Protein AF-A0A927UZP0-F1 (afdb_monomer_lite)

Radius of gyration: 22.08 Å; chains: 1; bounding box: 68×36×62 Å

Structure (mmCIF, N/CA/C/O backbone):
data_AF-A0A927UZP0-F1
#
_entry.id   AF-A0A927UZP0-F1
#
loop_
_atom_site.group_PDB
_atom_site.id
_atom_site.type_symbol
_atom_site.label_atom_id
_atom_site.label_alt_id
_atom_site.label_comp_id
_atom_site.label_asym_id
_atom_site.label_entity_id
_atom_site.label_seq_id
_atom_site.pdbx_PDB_ins_code
_atom_site.Cartn_x
_atom_site.Cartn_y
_atom_site.Cartn_z
_atom_site.occupancy
_atom_site.B_iso_or_equiv
_atom_site.auth_seq_id
_atom_site.auth_comp_id
_atom_site.auth_asym_id
_atom_site.auth_atom_id
_atom_site.pdbx_PDB_model_num
ATOM 1 N N . MET A 1 1 ? -14.936 -15.650 -32.182 1.00 54.62 1 MET A N 1
ATOM 2 C CA . MET A 1 1 ? -15.445 -15.094 -30.908 1.00 54.62 1 MET A CA 1
ATOM 3 C C . MET A 1 1 ? -16.497 -16.028 -30.348 1.00 54.62 1 MET A C 1
ATOM 5 O O . MET A 1 1 ? -17.429 -16.385 -31.060 1.00 54.62 1 MET A O 1
ATOM 9 N N . ASP A 1 2 ? -16.291 -16.482 -29.117 1.00 59.50 2 ASP A N 1
ATOM 10 C CA . ASP A 1 2 ? -17.091 -17.528 -28.485 1.00 59.50 2 ASP A CA 1
ATOM 11 C C . ASP A 1 2 ? -18.410 -16.947 -27.948 1.00 59.50 2 ASP A C 1
ATOM 13 O O . ASP A 1 2 ? -18.420 -16.173 -26.988 1.00 59.50 2 ASP A O 1
ATOM 17 N N . LYS A 1 3 ? -19.532 -17.285 -28.598 1.00 50.03 3 LYS A N 1
ATOM 18 C CA . LYS A 1 3 ? -20.867 -16.732 -28.300 1.00 50.03 3 LYS A CA 1
ATOM 19 C C . LYS A 1 3 ? -21.310 -16.990 -26.852 1.00 50.03 3 LYS A C 1
ATOM 21 O O . LYS A 1 3 ? -22.128 -16.238 -26.331 1.00 50.03 3 LYS A O 1
ATOM 26 N N . LYS A 1 4 ? -20.735 -17.998 -26.181 1.00 50.53 4 LYS A N 1
ATOM 27 C CA . LYS A 1 4 ? -21.001 -18.284 -24.764 1.00 50.53 4 LYS A CA 1
ATOM 28 C C . LYS A 1 4 ? -20.438 -17.208 -23.831 1.00 50.53 4 LYS A C 1
ATOM 30 O O . LYS A 1 4 ? -21.137 -16.805 -22.911 1.00 50.53 4 LYS A O 1
ATOM 35 N N . LYS A 1 5 ? -19.235 -16.676 -24.088 1.00 48.62 5 LYS A N 1
ATOM 36 C CA . LYS A 1 5 ? -18.626 -15.636 -23.232 1.00 48.62 5 LYS A CA 1
ATOM 37 C C . LYS A 1 5 ? -19.394 -14.311 -23.278 1.00 48.62 5 LYS A C 1
ATOM 39 O O . LYS A 1 5 ? -19.540 -13.659 -22.253 1.00 48.62 5 LYS A O 1
ATOM 44 N N . ILE A 1 6 ? -19.940 -13.959 -24.445 1.00 53.31 6 ILE A N 1
ATOM 45 C CA . ILE A 1 6 ? -20.775 -12.759 -24.620 1.00 53.31 6 ILE A CA 1
ATOM 46 C C . ILE A 1 6 ? -22.099 -12.907 -23.854 1.00 53.31 6 ILE A C 1
ATOM 48 O O . ILE A 1 6 ? -22.530 -11.973 -23.187 1.00 53.31 6 ILE A O 1
ATOM 52 N N . PHE A 1 7 ? -22.714 -14.093 -23.888 1.00 49.91 7 PHE A N 1
ATOM 53 C CA . PHE A 1 7 ? -23.968 -14.358 -23.179 1.00 49.91 7 PHE A CA 1
ATOM 54 C C . PHE A 1 7 ? -23.806 -14.303 -21.649 1.00 49.91 7 PHE A C 1
ATOM 56 O O . PHE A 1 7 ? -24.617 -13.675 -20.976 1.00 49.91 7 PHE A O 1
ATOM 63 N N . TYR A 1 8 ? -22.724 -14.875 -21.103 1.00 53.03 8 TYR A N 1
ATOM 64 C CA . TYR A 1 8 ? -22.425 -14.779 -19.667 1.00 53.03 8 TYR A CA 1
ATOM 65 C C . TYR A 1 8 ? -22.064 -13.354 -19.225 1.00 53.03 8 TYR A C 1
ATOM 67 O O . TYR A 1 8 ? -22.490 -12.938 -18.150 1.00 53.03 8 TYR A O 1
ATOM 75 N N . GLY A 1 9 ? -21.349 -12.585 -20.056 1.00 49.59 9 GLY A N 1
ATOM 76 C CA . GLY A 1 9 ? -21.054 -11.176 -19.773 1.00 49.59 9 GLY A CA 1
ATOM 77 C C . GLY A 1 9 ? -22.315 -10.309 -19.702 1.00 49.59 9 GLY A C 1
ATOM 78 O O . GLY A 1 9 ? -22.463 -9.517 -18.778 1.00 49.59 9 GLY A O 1
ATOM 79 N N . ILE A 1 10 ? -23.267 -10.509 -20.620 1.00 54.38 10 ILE A N 1
ATOM 80 C CA . ILE A 1 10 ? -24.539 -9.767 -20.625 1.00 54.38 10 ILE A CA 1
ATOM 81 C C . ILE A 1 10 ? -25.410 -10.151 -19.420 1.00 54.38 10 ILE A C 1
ATOM 83 O O . ILE A 1 10 ? -25.982 -9.271 -18.783 1.00 54.38 10 ILE A O 1
ATOM 87 N N . ILE A 1 11 ? -25.479 -11.439 -19.057 1.00 57.12 11 ILE A N 1
ATOM 88 C CA . ILE A 1 11 ? -26.235 -11.883 -17.873 1.00 57.12 11 ILE A CA 1
ATOM 89 C C . ILE A 1 11 ? -25.648 -11.288 -16.587 1.00 57.12 11 ILE A C 1
ATOM 91 O O . ILE A 1 11 ? -26.409 -10.812 -15.749 1.00 57.12 11 ILE A O 1
ATOM 95 N N . ALA A 1 12 ? -24.321 -11.264 -16.439 1.00 52.09 12 ALA A N 1
ATOM 96 C CA . ALA A 1 12 ? -23.673 -10.699 -15.255 1.00 52.09 12 ALA A CA 1
ATOM 97 C C . ALA A 1 12 ? -23.969 -9.198 -15.085 1.00 52.09 12 ALA A C 1
ATOM 99 O O . ALA A 1 12 ? -24.293 -8.760 -13.983 1.00 52.09 12 ALA A O 1
ATOM 100 N N . VAL A 1 13 ? -23.946 -8.426 -16.179 1.00 55.78 13 VAL A N 1
ATOM 101 C CA . VAL A 1 13 ? -24.274 -6.989 -16.160 1.00 55.78 13 VAL A CA 1
ATOM 102 C C . VAL A 1 13 ? -25.747 -6.754 -15.809 1.00 55.78 13 VAL A C 1
ATOM 104 O O . VAL A 1 13 ? -26.049 -5.874 -15.008 1.00 55.78 13 VAL A O 1
ATOM 107 N N . VAL A 1 14 ? -26.670 -7.561 -16.345 1.00 62.88 14 VAL A N 1
ATOM 108 C CA . VAL A 1 14 ? -28.108 -7.441 -16.039 1.00 62.88 14 VAL A CA 1
ATOM 109 C C . VAL A 1 14 ? -28.402 -7.787 -14.575 1.00 62.88 14 VAL A C 1
ATOM 111 O O . VAL A 1 14 ? -29.172 -7.082 -13.928 1.00 62.88 14 VAL A O 1
ATOM 114 N N . VAL A 1 15 ? -27.763 -8.824 -14.023 1.00 63.94 15 VAL A N 1
ATOM 115 C CA . VAL A 1 15 ? -27.923 -9.199 -12.606 1.00 63.94 15 VAL A CA 1
ATOM 116 C C . VAL A 1 15 ? -27.367 -8.114 -11.679 1.00 63.94 15 VAL A C 1
ATOM 118 O O . VAL A 1 15 ? -28.027 -7.763 -10.702 1.00 63.94 15 VAL A O 1
ATOM 121 N N . ALA A 1 16 ? -26.209 -7.532 -12.005 1.00 59.16 16 ALA A N 1
ATOM 122 C CA . ALA A 1 16 ? -25.639 -6.423 -11.241 1.00 59.16 16 ALA A CA 1
ATOM 123 C C . ALA A 1 16 ? -26.556 -5.187 -11.249 1.00 59.16 16 ALA A C 1
ATOM 125 O O . ALA A 1 16 ? -26.783 -4.580 -10.206 1.00 59.16 16 ALA A O 1
ATOM 126 N N . PHE A 1 17 ? -27.153 -4.856 -12.398 1.00 64.06 17 PHE A N 1
ATOM 127 C CA . PHE A 1 17 ? -28.058 -3.709 -12.516 1.00 64.06 17 PHE A CA 1
ATOM 128 C C . PHE A 1 17 ? -29.354 -3.897 -11.707 1.00 64.06 17 PHE A C 1
ATOM 130 O O . PHE A 1 17 ? -29.815 -2.966 -11.050 1.00 64.06 17 PHE A O 1
ATOM 137 N N . ILE A 1 18 ? -29.914 -5.114 -11.691 1.00 66.44 18 ILE A N 1
ATOM 138 C CA . ILE A 1 18 ? -31.097 -5.448 -10.877 1.00 66.44 18 ILE A CA 1
ATOM 139 C C . ILE A 1 18 ? -30.772 -5.374 -9.378 1.00 66.44 18 ILE A C 1
ATOM 141 O O . ILE A 1 18 ? -31.574 -4.850 -8.602 1.00 66.44 18 ILE A O 1
ATOM 145 N N . ALA A 1 19 ? -29.594 -5.851 -8.962 1.00 63.94 19 ALA A N 1
ATOM 146 C CA . ALA A 1 19 ? -29.157 -5.770 -7.569 1.00 63.94 19 ALA A CA 1
ATOM 147 C C . ALA A 1 19 ? -28.999 -4.311 -7.106 1.00 63.94 19 ALA A C 1
ATOM 149 O O . ALA A 1 19 ? -29.486 -3.956 -6.034 1.00 63.94 19 ALA A O 1
ATOM 150 N N . ILE A 1 20 ? -28.405 -3.450 -7.942 1.00 67.44 20 ILE A N 1
ATOM 151 C CA . ILE A 1 20 ? -28.258 -2.013 -7.660 1.00 67.44 20 ILE A CA 1
ATOM 152 C C . ILE A 1 20 ? -29.629 -1.338 -7.537 1.00 67.44 20 ILE A C 1
ATOM 154 O O . ILE A 1 20 ? -29.864 -0.617 -6.568 1.00 67.44 20 ILE A O 1
ATOM 158 N N . GLN A 1 21 ? -30.557 -1.605 -8.463 1.00 62.75 21 GLN A N 1
ATOM 159 C CA . GLN A 1 21 ? -31.890 -1.000 -8.415 1.00 62.75 21 GLN A CA 1
ATOM 160 C C . GLN A 1 21 ? -32.669 -1.425 -7.160 1.00 62.75 21 GLN A C 1
ATOM 162 O O . GLN A 1 21 ? -33.288 -0.590 -6.509 1.00 62.75 21 GLN A O 1
ATOM 167 N N . THR A 1 22 ? -32.549 -2.693 -6.757 1.00 62.47 22 THR A N 1
ATOM 168 C CA . THR A 1 22 ? -33.186 -3.212 -5.534 1.00 62.47 22 THR A CA 1
ATOM 169 C C . THR A 1 22 ? -32.636 -2.533 -4.274 1.00 62.47 22 THR A C 1
ATOM 171 O O . THR A 1 22 ? -33.395 -2.195 -3.370 1.00 62.47 22 THR A O 1
ATOM 174 N N . ILE A 1 23 ? -31.322 -2.282 -4.209 1.00 63.22 23 ILE A N 1
ATOM 175 C CA . ILE A 1 23 ? -30.689 -1.576 -3.080 1.00 63.22 23 ILE A CA 1
ATOM 176 C C . ILE A 1 23 ? -31.157 -0.114 -3.012 1.00 63.22 23 ILE A C 1
ATOM 178 O O . ILE A 1 23 ? -31.421 0.399 -1.924 1.00 63.22 23 ILE A O 1
ATOM 182 N N . ILE A 1 24 ? -31.295 0.551 -4.164 1.00 64.69 24 ILE A N 1
ATOM 183 C CA . ILE A 1 24 ? -31.805 1.927 -4.245 1.00 64.69 24 ILE A CA 1
ATOM 184 C C . ILE A 1 24 ? -33.253 1.999 -3.746 1.00 64.69 24 ILE A C 1
ATOM 186 O O . ILE A 1 24 ? -33.580 2.897 -2.968 1.00 64.69 24 ILE A O 1
ATOM 190 N N . ASP A 1 25 ? -34.101 1.046 -4.135 1.00 64.38 25 ASP A N 1
ATOM 191 C CA . ASP A 1 25 ? -35.510 1.021 -3.733 1.00 64.38 25 ASP A CA 1
ATOM 192 C C . ASP A 1 25 ? -35.666 0.748 -2.222 1.00 64.38 25 ASP A C 1
ATOM 194 O O . ASP A 1 25 ? -36.415 1.458 -1.549 1.00 64.38 25 ASP A O 1
ATOM 198 N N . ILE A 1 26 ? -34.865 -0.163 -1.648 1.00 63.66 26 ILE A N 1
ATOM 199 C CA . ILE A 1 26 ? -34.810 -0.414 -0.191 1.00 63.66 26 ILE A CA 1
ATOM 200 C C . ILE A 1 26 ? -34.406 0.850 0.584 1.00 63.66 26 ILE A C 1
ATOM 202 O O . ILE A 1 26 ? -34.969 1.155 1.638 1.00 63.66 26 ILE A O 1
ATOM 206 N N . ASN A 1 27 ? -33.433 1.608 0.076 1.00 55.91 27 ASN A N 1
ATOM 207 C CA . ASN A 1 27 ? -32.995 2.848 0.720 1.00 55.91 27 ASN A CA 1
ATOM 208 C C . ASN A 1 27 ? -34.041 3.966 0.609 1.00 55.91 27 ASN A C 1
ATOM 210 O O . ASN A 1 27 ? -34.092 4.848 1.466 1.00 55.91 27 ASN A O 1
ATOM 214 N N . LYS A 1 28 ? -34.900 3.927 -0.414 1.00 58.62 28 LYS A N 1
ATOM 215 C CA . LYS A 1 28 ? -35.986 4.893 -0.595 1.00 58.62 28 LYS A CA 1
ATOM 216 C C . LYS A 1 28 ? -37.159 4.625 0.351 1.00 58.62 28 LYS A C 1
ATOM 218 O O . LYS A 1 28 ? -37.713 5.580 0.885 1.00 58.62 28 LYS A O 1
ATOM 223 N N . GLU A 1 29 ? -37.484 3.357 0.613 1.00 56.56 29 GLU A N 1
ATOM 224 C CA . GLU A 1 29 ? -38.498 2.969 1.608 1.00 56.56 29 GLU A CA 1
ATOM 225 C C . GLU A 1 29 ? -38.065 3.321 3.038 1.00 56.56 29 GLU A C 1
ATOM 227 O O . GLU A 1 29 ? -38.859 3.867 3.801 1.00 56.56 29 GLU A O 1
ATOM 232 N N . LYS A 1 30 ? -36.785 3.122 3.386 1.00 53.28 30 LYS A N 1
ATOM 233 C CA . LYS A 1 30 ? -36.249 3.505 4.708 1.00 53.28 30 LYS A CA 1
ATOM 234 C C . LYS A 1 30 ? -36.277 5.011 4.987 1.00 53.28 30 LYS A C 1
ATOM 236 O O . LYS A 1 30 ? -36.321 5.403 6.148 1.00 53.28 30 LYS A O 1
ATOM 241 N N . ASN A 1 31 ? -36.267 5.839 3.943 1.00 49.16 31 ASN A N 1
ATOM 242 C CA . ASN A 1 31 ? -36.231 7.300 4.054 1.00 49.16 31 ASN A CA 1
ATOM 243 C C . ASN A 1 31 ? -37.607 7.964 3.831 1.00 49.16 31 ASN A C 1
ATOM 245 O O . ASN A 1 31 ? -37.691 9.190 3.837 1.00 49.16 31 ASN A O 1
ATOM 249 N N . GLY A 1 32 ? -38.667 7.181 3.590 1.00 41.66 32 GLY A N 1
ATOM 250 C CA . GLY A 1 32 ? -39.983 7.673 3.165 1.00 41.66 32 GLY A CA 1
ATOM 251 C C . GLY A 1 32 ? -41.036 7.865 4.263 1.00 41.66 32 GLY A C 1
ATOM 252 O O . GLY A 1 32 ? -42.074 8.458 3.982 1.00 41.66 32 GLY A O 1
ATOM 253 N N . GLU A 1 33 ? -40.810 7.412 5.498 1.00 40.41 33 GLU A N 1
ATOM 254 C CA . GLU A 1 33 ? -41.769 7.594 6.598 1.00 40.41 33 GLU A CA 1
ATOM 255 C C . GLU A 1 33 ? -41.275 8.647 7.595 1.00 40.41 33 GLU A C 1
ATOM 257 O O . GLU A 1 33 ? -40.600 8.345 8.575 1.00 40.41 33 GLU A O 1
ATOM 262 N N . THR A 1 34 ? -41.608 9.915 7.349 1.00 35.72 34 THR A N 1
ATOM 263 C CA . THR A 1 34 ? -41.768 10.925 8.412 1.00 35.72 34 THR A CA 1
ATOM 264 C C . THR A 1 34 ? -42.554 12.128 7.884 1.00 35.72 34 THR A C 1
ATOM 266 O O . THR A 1 34 ? -41.992 13.143 7.488 1.00 35.72 34 THR A O 1
ATOM 269 N N . GLU A 1 35 ? -43.886 12.028 7.919 1.00 34.25 35 GLU A N 1
ATOM 270 C CA . GLU A 1 35 ? -44.776 13.194 7.982 1.00 34.25 35 GLU A CA 1
ATOM 271 C C . GLU A 1 35 ? -45.601 13.163 9.285 1.00 34.25 35 GLU A C 1
ATOM 273 O O . GLU A 1 35 ? -46.279 12.190 9.596 1.00 34.25 35 GLU A O 1
ATOM 278 N N . SER A 1 36 ? -45.443 14.258 10.041 1.00 32.22 36 SER A N 1
ATOM 279 C CA . SER A 1 36 ? -46.220 14.869 11.140 1.00 32.22 36 SER A CA 1
ATOM 280 C C . SER A 1 36 ? -47.395 14.132 11.811 1.00 32.22 36 SER A C 1
ATOM 282 O O . SER A 1 36 ? -48.326 13.747 11.118 1.00 32.22 36 SER A O 1
ATOM 284 N N . VAL A 1 37 ? -47.453 14.167 13.160 1.00 30.73 37 VAL A N 1
ATOM 285 C CA . VAL A 1 37 ? -48.476 14.869 13.994 1.00 30.73 37 VAL A CA 1
ATOM 286 C C . VAL A 1 37 ? -47.993 14.980 15.471 1.00 30.73 37 VAL A C 1
ATOM 288 O O . VAL A 1 37 ? -47.196 14.179 15.944 1.00 30.73 37 VAL A O 1
ATOM 291 N N . SER A 1 38 ? -48.456 16.052 16.122 1.00 32.31 38 SER A N 1
ATOM 292 C CA . SER A 1 38 ? -48.164 16.767 17.387 1.00 32.31 38 SER A CA 1
ATOM 293 C C . SER A 1 38 ? -48.276 16.073 18.767 1.00 32.31 38 SER A C 1
ATOM 295 O O . SER A 1 38 ? -49.086 15.167 18.907 1.00 32.31 38 SER A O 1
ATOM 297 N N . GLU A 1 39 ? -47.550 16.666 19.750 1.00 32.69 39 GLU A N 1
ATOM 298 C CA . GLU A 1 39 ? -47.782 16.875 21.222 1.00 32.69 39 GLU A CA 1
ATOM 299 C C . GLU A 1 39 ? -48.309 15.675 22.066 1.00 32.69 39 GLU A C 1
ATOM 301 O O . GLU A 1 39 ? -49.261 15.015 21.686 1.00 32.69 39 GLU A O 1
ATOM 306 N N . ASP A 1 40 ? -47.807 15.292 23.254 1.00 28.20 40 ASP A N 1
ATOM 307 C CA . ASP A 1 40 ? -47.464 16.081 24.447 1.00 28.20 40 ASP A CA 1
ATOM 308 C C . ASP A 1 40 ? -46.806 15.193 25.559 1.00 28.20 40 ASP A C 1
ATOM 310 O O . ASP A 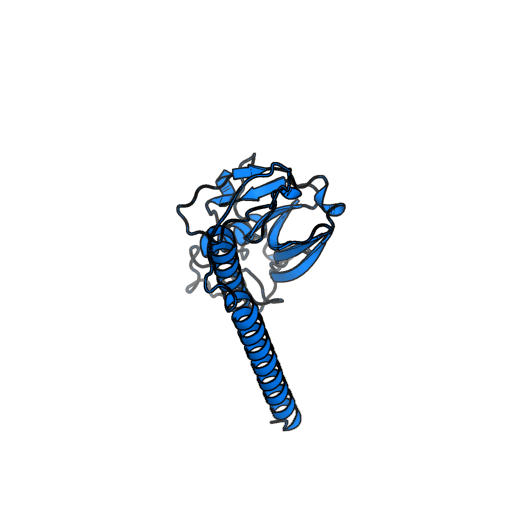1 40 ? -47.122 14.012 25.693 1.00 28.20 40 ASP A O 1
ATOM 314 N N . SER A 1 41 ? -45.991 15.805 26.432 1.00 31.92 41 SER A N 1
ATOM 315 C CA . SER A 1 41 ? -45.630 15.435 27.830 1.00 31.92 41 SER A CA 1
ATOM 316 C C . SER A 1 41 ? -44.810 14.168 28.245 1.00 31.92 41 SER A C 1
ATOM 318 O O . SER A 1 41 ? -45.186 13.025 28.031 1.00 31.92 41 SER A O 1
ATOM 320 N N . HIS A 1 42 ? -43.750 14.448 29.034 1.00 31.14 42 HIS A N 1
ATOM 321 C CA . HIS A 1 42 ? -43.151 13.700 30.170 1.00 31.14 42 HIS A CA 1
ATOM 322 C C . HIS A 1 42 ? -42.655 12.241 30.013 1.00 31.14 42 HIS A C 1
ATOM 324 O O . HIS A 1 42 ? -43.436 11.305 29.907 1.00 31.14 42 HIS A O 1
ATOM 330 N N . GLY A 1 43 ? -41.354 12.025 30.276 1.00 27.27 43 GLY A N 1
ATOM 331 C CA . GLY A 1 43 ? -40.849 10.726 30.752 1.00 27.27 43 GLY A CA 1
ATOM 332 C C . GLY A 1 43 ? -39.384 10.437 30.424 1.00 27.27 43 GLY A C 1
ATOM 333 O O . GLY A 1 43 ? -39.032 10.179 29.283 1.00 27.27 43 GLY A O 1
ATOM 334 N N . SER A 1 44 ? -38.534 10.453 31.448 1.00 37.91 44 SER A N 1
ATOM 335 C CA . SER A 1 44 ? -37.123 10.055 31.406 1.00 37.91 44 SER A CA 1
ATOM 336 C C . SER A 1 44 ? -36.954 8.543 31.195 1.00 37.91 44 SER A C 1
ATOM 338 O O . SER A 1 44 ? -37.512 7.776 31.976 1.00 37.91 44 SER A O 1
ATOM 340 N N . SER A 1 45 ? -36.120 8.117 30.237 1.00 29.50 45 SER A N 1
ATOM 341 C CA . SER A 1 45 ? -35.277 6.916 30.381 1.00 29.50 45 SER A CA 1
ATOM 342 C C . SER A 1 45 ? -34.218 6.802 29.278 1.00 29.50 45 SER A C 1
ATOM 344 O O . SER A 1 45 ? -34.516 6.944 28.096 1.00 29.50 45 SER A O 1
ATOM 346 N N . ASN A 1 46 ? -32.994 6.489 29.711 1.00 40.75 46 ASN A N 1
ATOM 347 C CA . ASN A 1 46 ? -31.812 6.115 28.936 1.00 40.75 46 ASN A CA 1
ATOM 348 C C . ASN A 1 46 ? -32.089 5.199 27.731 1.00 40.75 46 ASN A C 1
ATOM 350 O O . ASN A 1 46 ? -32.585 4.086 27.889 1.00 40.75 46 ASN A O 1
ATOM 354 N N . GLY A 1 47 ? -31.590 5.616 26.570 1.00 30.78 47 GLY A N 1
ATOM 355 C CA . GLY A 1 47 ? -31.351 4.776 25.404 1.00 30.78 47 GLY A CA 1
ATOM 356 C C . GLY A 1 47 ? -30.257 5.429 24.571 1.00 30.78 47 GLY A C 1
ATOM 357 O O . GLY A 1 47 ? -30.494 6.432 23.907 1.00 30.78 47 GLY A O 1
ATOM 358 N N . GLN A 1 48 ? -29.035 4.914 24.680 1.00 37.47 48 GLN A N 1
ATOM 359 C CA . GLN A 1 48 ? -27.860 5.407 23.971 1.00 37.47 48 GLN A CA 1
ATOM 360 C C . GLN A 1 48 ? -27.992 5.026 22.489 1.00 37.47 48 GLN A C 1
ATOM 362 O O . GLN A 1 48 ? -27.521 3.979 22.054 1.00 37.47 48 GLN A O 1
ATOM 367 N N . ILE A 1 49 ? -28.701 5.858 21.726 1.00 34.69 49 ILE A N 1
ATOM 368 C CA . ILE A 1 49 ? -28.711 5.810 20.265 1.00 34.69 49 ILE A CA 1
ATOM 369 C C . ILE A 1 49 ? -27.327 6.286 19.826 1.00 34.69 49 ILE A C 1
ATOM 371 O O . ILE A 1 49 ? -26.984 7.456 19.990 1.00 34.69 49 ILE A O 1
ATOM 375 N N . SER A 1 50 ? -26.511 5.359 19.328 1.00 45.22 50 SER A N 1
ATOM 376 C CA . SER A 1 50 ? -25.261 5.682 18.643 1.00 45.22 50 SER A CA 1
ATOM 377 C C . SER A 1 50 ? -25.607 6.473 17.383 1.00 45.22 50 SER A C 1
ATOM 379 O O . SER A 1 50 ? -25.975 5.904 16.357 1.00 45.22 50 SER A O 1
ATOM 381 N N . SER A 1 51 ? -25.564 7.799 17.481 1.00 40.50 51 SER A N 1
ATOM 382 C CA . SER A 1 51 ? -25.696 8.696 16.342 1.00 40.50 51 SER A CA 1
ATOM 383 C C . SER A 1 51 ? -24.386 8.671 15.556 1.00 40.50 51 SER A C 1
ATOM 385 O O . SER A 1 51 ? -23.510 9.513 15.766 1.00 40.50 51 SER A O 1
ATOM 387 N N . VAL A 1 52 ? -24.221 7.683 14.679 1.00 46.81 52 VAL A N 1
ATOM 388 C CA . VAL A 1 52 ? -23.220 7.790 13.613 1.00 46.81 52 VAL A CA 1
ATOM 389 C C . VAL A 1 52 ? -23.677 8.940 12.712 1.00 46.81 52 VAL A C 1
ATOM 391 O O . VAL A 1 52 ? -24.822 8.977 12.266 1.00 46.81 52 VAL A O 1
ATOM 394 N N . SER A 1 53 ? -22.823 9.956 12.570 1.00 48.78 53 SER A N 1
ATOM 395 C CA . SER A 1 53 ? -23.138 11.177 11.828 1.00 48.78 53 SER A CA 1
ATOM 396 C C . SER A 1 53 ? -23.259 10.861 10.330 1.00 48.78 53 SER A C 1
ATOM 398 O O . SER A 1 53 ? -22.352 10.208 9.809 1.00 48.78 53 SER A O 1
ATOM 400 N N . PRO A 1 54 ? -24.277 11.378 9.612 1.00 57.66 54 PRO A N 1
ATOM 401 C CA . PRO A 1 54 ? -24.431 11.208 8.159 1.00 57.66 54 PRO A CA 1
ATOM 402 C C . PRO A 1 54 ? -23.176 11.573 7.346 1.00 57.66 54 PRO A C 1
ATOM 404 O O . PRO A 1 54 ? -22.959 11.057 6.256 1.00 57.66 54 PRO A O 1
ATOM 407 N N . ASP A 1 55 ? -22.332 12.447 7.896 1.00 62.06 55 ASP A N 1
ATOM 408 C CA . ASP A 1 55 ? -21.070 12.896 7.303 1.00 62.06 55 ASP A CA 1
ATOM 409 C C . ASP A 1 55 ? -20.001 11.782 7.244 1.00 62.06 55 ASP A C 1
ATOM 411 O O . ASP A 1 55 ? -19.163 11.741 6.345 1.00 62.06 55 ASP A O 1
ATOM 415 N N . THR A 1 56 ? -20.049 10.821 8.175 1.00 66.62 56 THR A N 1
ATOM 416 C CA . THR A 1 56 ? -19.101 9.690 8.203 1.00 66.62 56 THR A CA 1
ATOM 417 C C . THR A 1 56 ? -19.417 8.682 7.101 1.00 66.62 56 THR A C 1
ATOM 419 O O . THR A 1 56 ? -18.508 8.242 6.399 1.00 66.62 56 THR A O 1
ATOM 422 N N . ASP A 1 57 ? -20.701 8.391 6.887 1.00 69.44 57 ASP A N 1
ATOM 423 C CA . ASP A 1 57 ? -21.150 7.437 5.868 1.00 69.44 57 ASP A CA 1
ATOM 424 C C . ASP A 1 57 ? -20.895 7.962 4.446 1.00 69.44 57 ASP A C 1
ATOM 426 O O . ASP A 1 57 ? -20.474 7.210 3.565 1.00 69.44 57 ASP A O 1
ATOM 430 N N . VAL A 1 58 ? -21.080 9.271 4.222 1.00 71.31 58 VAL A N 1
ATOM 431 C CA . VAL A 1 58 ? -20.758 9.923 2.940 1.00 71.31 58 VAL A CA 1
ATOM 432 C C . VAL A 1 58 ? -19.253 9.876 2.665 1.00 71.31 58 VAL A C 1
ATOM 434 O O . VAL A 1 58 ? -18.843 9.527 1.556 1.00 71.31 58 VAL A O 1
ATOM 437 N N . LYS A 1 59 ? -18.420 10.164 3.674 1.00 85.69 59 LYS A N 1
ATOM 438 C CA . LYS A 1 59 ? -16.957 10.131 3.539 1.00 85.69 59 LYS A CA 1
ATOM 439 C C . LYS A 1 59 ? -16.435 8.714 3.291 1.00 85.69 59 LYS A C 1
ATOM 441 O O . LYS A 1 59 ? -15.533 8.527 2.478 1.00 85.69 59 LYS A O 1
ATOM 446 N N . GLU A 1 60 ? -17.007 7.701 3.939 1.00 88.12 60 GLU A N 1
ATOM 447 C CA . GLU A 1 60 ? -16.638 6.304 3.685 1.00 88.12 60 GLU A CA 1
ATOM 448 C C . GLU A 1 60 ? -17.061 5.838 2.284 1.00 88.12 60 GLU A C 1
ATOM 450 O O . GLU A 1 60 ? -16.291 5.156 1.606 1.00 88.12 60 GLU A O 1
ATOM 455 N N . ALA A 1 61 ? -18.245 6.238 1.811 1.00 91.31 61 ALA A N 1
ATOM 456 C CA . ALA A 1 61 ? -18.698 5.928 0.456 1.00 91.31 61 ALA A CA 1
ATOM 457 C C . ALA A 1 61 ? -17.788 6.546 -0.622 1.00 91.31 61 ALA A C 1
ATOM 459 O O . ALA A 1 61 ? -17.464 5.877 -1.606 1.00 91.31 61 ALA A O 1
ATOM 460 N N . GLU A 1 62 ? -17.323 7.786 -0.429 1.00 94.38 62 GLU A N 1
ATOM 461 C CA . GLU A 1 62 ? -16.348 8.421 -1.330 1.00 94.38 62 GLU A CA 1
ATOM 462 C C . GLU A 1 62 ? -15.022 7.649 -1.354 1.00 94.38 62 GLU A C 1
ATOM 464 O O . GLU A 1 62 ? -14.480 7.363 -2.423 1.00 94.38 62 GLU A O 1
ATOM 469 N N . ILE A 1 63 ? -14.518 7.259 -0.180 1.00 96.25 63 ILE A N 1
ATOM 470 C CA . ILE A 1 63 ? -13.286 6.473 -0.059 1.00 96.25 63 ILE A CA 1
ATOM 471 C C . ILE A 1 63 ? -13.429 5.132 -0.784 1.00 96.25 63 ILE A C 1
ATOM 473 O O . ILE A 1 63 ? -12.554 4.771 -1.570 1.00 96.25 63 ILE A O 1
ATOM 477 N N . LYS A 1 64 ? -14.551 4.430 -0.598 1.00 96.38 64 LYS A N 1
ATOM 478 C CA . LYS A 1 64 ? -14.858 3.186 -1.321 1.00 96.38 64 LYS A CA 1
ATOM 479 C C . LYS A 1 64 ? -14.880 3.393 -2.837 1.00 96.38 64 LYS A C 1
ATOM 481 O O . LYS A 1 64 ? -14.320 2.576 -3.559 1.00 96.38 64 LYS A O 1
ATOM 486 N N . SER A 1 65 ? -15.445 4.501 -3.322 1.00 97.00 65 SER A N 1
ATOM 487 C CA . SER A 1 65 ? -15.419 4.836 -4.754 1.00 97.00 65 SER A CA 1
ATOM 488 C C . SER A 1 65 ? -13.989 4.985 -5.282 1.00 97.00 65 SER A C 1
ATOM 490 O O . SER A 1 65 ? -13.651 4.400 -6.309 1.00 97.00 65 SER A O 1
ATOM 492 N N . LYS A 1 66 ? -13.119 5.707 -4.564 1.00 98.06 66 LYS A N 1
ATOM 493 C CA . LYS A 1 66 ? -11.706 5.863 -4.954 1.00 98.06 66 LYS A CA 1
ATOM 494 C C . LYS A 1 66 ? -10.936 4.543 -4.899 1.00 98.06 66 LYS A C 1
ATOM 496 O O . LYS A 1 66 ? -10.044 4.326 -5.711 1.00 98.06 66 LYS A O 1
ATOM 501 N N . ILE A 1 67 ? -11.274 3.646 -3.973 1.00 98.31 67 ILE A N 1
ATOM 502 C CA . ILE A 1 67 ? -10.676 2.305 -3.902 1.00 98.31 67 ILE A CA 1
ATOM 503 C C . ILE A 1 67 ? -11.024 1.473 -5.141 1.00 98.31 67 ILE A C 1
ATOM 505 O O . ILE A 1 67 ? -10.157 0.771 -5.661 1.00 98.31 67 ILE A O 1
ATOM 509 N N . GLU A 1 68 ? -12.245 1.578 -5.662 1.00 97.44 68 GLU A N 1
ATOM 510 C CA . GLU A 1 68 ? -12.606 0.893 -6.908 1.00 97.44 68 GLU A CA 1
ATOM 511 C C . GLU A 1 68 ? -11.884 1.487 -8.129 1.00 97.44 68 GLU A C 1
ATOM 513 O O . GLU A 1 68 ? -11.439 0.738 -8.995 1.00 97.44 68 GLU A O 1
ATOM 518 N N . GLU A 1 69 ? -11.635 2.800 -8.170 1.00 98.38 69 GLU A N 1
ATOM 519 C CA . GLU A 1 69 ? -10.750 3.390 -9.191 1.00 98.38 69 GLU A CA 1
ATOM 520 C C . GLU A 1 69 ? -9.313 2.856 -9.083 1.00 98.38 69 GLU A C 1
ATOM 522 O O . GLU A 1 69 ? -8.688 2.508 -10.088 1.00 98.38 69 GLU A O 1
ATOM 527 N N . LEU A 1 70 ? -8.789 2.736 -7.860 1.00 98.50 70 LEU A N 1
ATOM 528 C CA . LEU A 1 70 ? -7.468 2.156 -7.612 1.00 98.50 70 LEU A CA 1
ATOM 529 C C . LEU A 1 70 ? -7.379 0.700 -8.083 1.00 98.50 70 LEU A C 1
ATOM 531 O O . LEU A 1 70 ? -6.312 0.286 -8.532 1.00 98.50 70 LEU A O 1
ATOM 535 N N . ARG A 1 71 ? -8.474 -0.066 -8.025 1.00 97.88 71 ARG A N 1
ATOM 536 C CA . ARG A 1 71 ? -8.530 -1.444 -8.539 1.00 97.88 71 ARG A CA 1
ATOM 537 C C . ARG A 1 71 ? -8.311 -1.504 -10.050 1.00 97.88 71 ARG A C 1
ATOM 539 O O . ARG A 1 71 ? -7.628 -2.410 -10.523 1.00 97.88 71 ARG A O 1
ATOM 546 N N . GLU A 1 72 ? -8.827 -0.527 -10.790 1.00 97.62 72 GLU A N 1
ATOM 547 C CA . GLU A 1 72 ? -8.607 -0.406 -12.236 1.00 97.62 72 GLU A CA 1
ATOM 548 C C . GLU A 1 72 ? -7.183 0.076 -12.562 1.00 97.62 72 GLU A C 1
ATOM 550 O O . GLU A 1 72 ? -6.547 -0.428 -13.489 1.00 97.62 72 GLU A O 1
ATOM 555 N N . LEU A 1 73 ? -6.650 1.022 -11.780 1.00 97.44 73 LEU A N 1
ATOM 556 C CA . LEU A 1 73 ? -5.297 1.564 -11.971 1.00 97.44 73 LEU A CA 1
ATOM 557 C C . LEU A 1 73 ? -4.192 0.571 -11.585 1.00 97.44 73 LEU A C 1
ATOM 559 O O . LEU A 1 73 ? -3.131 0.547 -12.212 1.00 97.44 73 LEU A O 1
ATOM 563 N N . TYR A 1 74 ? -4.437 -0.258 -10.570 1.00 98.25 74 TYR A N 1
ATOM 564 C CA . TYR A 1 74 ? -3.480 -1.208 -10.003 1.00 98.25 74 TYR A CA 1
ATOM 565 C C . TYR A 1 74 ? -4.092 -2.616 -9.940 1.00 98.25 74 TYR A C 1
ATOM 567 O O . TYR A 1 74 ? -4.364 -3.113 -8.847 1.00 98.25 74 TYR A O 1
ATOM 575 N N . PRO A 1 75 ? -4.304 -3.295 -11.083 1.00 98.06 75 PRO A N 1
ATOM 576 C CA . PRO A 1 75 ? -5.054 -4.549 -11.122 1.00 98.06 75 PRO A CA 1
ATOM 577 C C . PRO A 1 75 ? -4.349 -5.693 -10.386 1.00 98.06 75 PRO A C 1
ATOM 579 O O . PRO A 1 75 ? -3.116 -5.777 -10.368 1.00 98.06 75 PRO A O 1
ATOM 582 N N . ASP A 1 76 ? -5.131 -6.638 -9.853 1.00 97.88 76 ASP A N 1
ATOM 583 C CA . ASP A 1 76 ? -4.589 -7.872 -9.271 1.00 97.88 76 ASP A CA 1
ATOM 584 C C . ASP A 1 76 ? -3.700 -8.629 -10.265 1.00 97.88 76 ASP A C 1
ATOM 586 O O . ASP A 1 76 ? -4.017 -8.780 -11.448 1.00 97.88 76 ASP A O 1
ATOM 590 N N . GLY A 1 77 ? -2.561 -9.116 -9.775 1.00 96.38 77 GLY A N 1
ATOM 591 C CA . GLY A 1 77 ? -1.632 -9.929 -10.552 1.00 96.38 77 GLY A CA 1
ATOM 592 C C . GLY A 1 77 ? -0.699 -9.159 -11.476 1.00 96.38 77 GLY A C 1
ATOM 593 O O . GLY A 1 77 ? 0.251 -9.764 -11.975 1.00 96.38 77 GLY A O 1
ATOM 594 N N . ARG A 1 78 ? -0.905 -7.850 -11.648 1.00 97.44 78 ARG A N 1
ATOM 595 C CA . ARG A 1 78 ? 0.070 -6.946 -12.269 1.00 97.44 78 ARG A CA 1
ATOM 596 C C . ARG A 1 78 ? 1.218 -6.643 -11.307 1.00 97.44 78 ARG A C 1
ATOM 598 O O . ARG A 1 78 ? 1.201 -7.064 -10.148 1.00 97.44 78 ARG A O 1
ATOM 605 N N . PHE A 1 79 ? 2.225 -5.912 -11.778 1.00 97.75 79 PHE A N 1
ATOM 606 C CA . PHE A 1 79 ? 3.410 -5.609 -10.979 1.00 97.75 79 PHE A CA 1
ATOM 607 C C . PHE A 1 79 ? 3.656 -4.109 -10.847 1.00 97.75 79 PHE A C 1
ATOM 609 O O . PHE A 1 79 ? 3.710 -3.396 -11.844 1.00 97.75 79 PHE A O 1
ATOM 616 N N . TRP A 1 80 ? 3.858 -3.638 -9.616 1.00 97.62 80 TRP A N 1
ATOM 617 C CA . TRP A 1 80 ? 4.187 -2.243 -9.317 1.00 97.62 80 TRP A CA 1
ATOM 618 C C . TRP A 1 80 ? 5.699 -2.010 -9.412 1.00 97.62 80 TRP A C 1
ATOM 620 O O . TRP A 1 80 ? 6.443 -1.988 -8.420 1.00 97.62 80 TRP A O 1
ATOM 630 N N . ASN A 1 81 ? 6.168 -1.940 -10.652 1.00 96.75 81 ASN A N 1
ATOM 631 C CA . ASN A 1 81 ? 7.570 -1.820 -11.022 1.00 96.75 81 ASN A CA 1
ATOM 632 C C . ASN A 1 81 ? 7.690 -1.167 -12.407 1.00 96.75 81 ASN A C 1
ATOM 634 O O . ASN A 1 81 ? 6.681 -0.888 -13.047 1.00 96.75 81 ASN A O 1
ATOM 638 N N . HIS A 1 82 ? 8.916 -0.997 -12.892 1.00 95.75 82 HIS A N 1
ATOM 639 C CA . HIS A 1 82 ? 9.210 -0.498 -14.239 1.00 95.75 82 HIS A CA 1
ATOM 640 C C . HIS A 1 82 ? 10.110 -1.464 -15.037 1.00 95.75 82 HIS A C 1
ATOM 642 O O . HIS A 1 82 ? 10.993 -1.054 -15.780 1.00 95.75 82 HIS A O 1
ATOM 648 N N . MET A 1 83 ? 9.905 -2.778 -14.876 1.00 94.12 83 MET A N 1
ATOM 649 C CA . MET A 1 83 ? 10.694 -3.846 -15.525 1.00 94.12 83 MET A CA 1
ATOM 650 C C . MET A 1 83 ? 10.556 -3.932 -17.052 1.00 94.12 83 MET A C 1
ATOM 652 O O . MET A 1 83 ? 11.416 -4.542 -17.696 1.00 94.12 83 MET A O 1
ATOM 656 N N . ASP A 1 84 ? 9.452 -3.413 -17.587 1.00 92.00 84 ASP A N 1
ATOM 657 C CA . ASP A 1 84 ? 9.107 -3.411 -19.016 1.00 92.00 84 ASP A CA 1
ATOM 658 C C . ASP A 1 84 ? 9.128 -1.999 -19.610 1.00 92.00 84 ASP A C 1
ATOM 660 O O . ASP A 1 84 ? 8.578 -1.778 -20.682 1.00 92.00 84 ASP A O 1
ATOM 664 N N . ILE A 1 85 ? 9.706 -1.039 -18.886 1.00 94.44 85 ILE A N 1
ATOM 665 C CA . ILE A 1 85 ? 9.815 0.345 -19.335 1.00 94.44 85 ILE A CA 1
ATOM 666 C C . ILE A 1 85 ? 11.227 0.553 -19.863 1.00 94.44 85 ILE A C 1
ATOM 668 O O . ILE A 1 85 ? 12.202 0.244 -19.168 1.00 94.44 85 ILE A O 1
ATOM 672 N N . ASP A 1 86 ? 11.322 1.053 -21.089 1.00 92.25 86 ASP A N 1
ATOM 673 C CA . ASP A 1 86 ? 12.601 1.388 -21.699 1.00 92.25 86 ASP A CA 1
ATOM 674 C C . ASP A 1 86 ? 13.249 2.575 -20.964 1.00 92.25 86 ASP A C 1
ATOM 676 O O . ASP A 1 86 ? 12.575 3.436 -20.394 1.00 92.25 86 ASP A O 1
ATOM 680 N N . GLU A 1 87 ? 14.585 2.600 -20.910 1.00 88.19 87 GLU A N 1
ATOM 681 C CA . GLU A 1 87 ? 15.320 3.571 -20.082 1.00 88.19 87 GLU A CA 1
ATOM 682 C C . GLU A 1 87 ? 15.109 5.028 -20.533 1.00 88.19 87 GLU A C 1
ATOM 684 O O . GLU A 1 87 ? 15.220 5.937 -19.713 1.00 88.19 87 GLU A O 1
ATOM 689 N N . ASP A 1 88 ? 14.787 5.258 -21.806 1.00 92.81 88 ASP A N 1
ATOM 690 C CA . ASP A 1 88 ? 14.456 6.568 -22.377 1.00 92.81 88 ASP A CA 1
ATOM 691 C C . ASP A 1 88 ? 13.009 7.010 -22.110 1.00 92.81 88 ASP A C 1
ATOM 693 O O . ASP A 1 88 ? 12.720 8.207 -22.148 1.00 92.81 88 ASP A O 1
ATOM 697 N N . GLU A 1 89 ? 12.116 6.071 -21.790 1.00 91.94 89 GLU A N 1
ATOM 698 C CA . GLU A 1 89 ? 10.736 6.349 -21.375 1.00 91.94 89 GLU A CA 1
ATOM 699 C C . GLU A 1 89 ? 10.578 6.446 -19.851 1.00 91.94 89 GLU A C 1
ATOM 701 O O . GLU A 1 89 ? 9.572 6.973 -19.359 1.00 91.94 89 GLU A O 1
ATOM 706 N N . TYR A 1 90 ? 11.561 5.942 -19.098 1.00 93.06 90 TYR A N 1
ATOM 707 C CA . TYR A 1 90 ? 11.531 5.918 -17.644 1.00 93.06 90 TYR A CA 1
ATOM 708 C C . TYR A 1 90 ? 11.452 7.328 -17.045 1.00 93.06 90 TYR A C 1
ATOM 710 O O . TYR A 1 90 ? 12.167 8.256 -17.417 1.00 93.06 90 TYR A O 1
ATOM 718 N N . ASP A 1 91 ? 10.585 7.455 -16.044 1.00 92.00 91 ASP A N 1
ATOM 719 C CA . ASP A 1 91 ? 10.365 8.680 -15.285 1.00 92.00 91 ASP A CA 1
ATOM 720 C C . ASP A 1 91 ? 10.187 8.269 -13.832 1.00 92.00 91 ASP A C 1
ATOM 722 O O . ASP A 1 91 ? 9.231 7.572 -13.488 1.00 92.00 91 ASP A O 1
ATOM 726 N N . GLU A 1 92 ? 11.125 8.681 -12.987 1.00 85.94 92 GLU A N 1
ATOM 727 C CA . GLU A 1 92 ? 11.149 8.328 -11.568 1.00 85.94 92 GLU A CA 1
ATOM 728 C C . GLU A 1 92 ? 9.927 8.831 -10.787 1.00 85.94 92 GLU A C 1
ATOM 730 O O . GLU A 1 92 ? 9.638 8.318 -9.708 1.00 85.94 92 GLU A O 1
ATOM 735 N N . ASN A 1 93 ? 9.182 9.796 -11.335 1.00 86.88 93 ASN A N 1
ATOM 736 C CA . ASN A 1 93 ? 7.978 10.340 -10.711 1.00 86.88 93 ASN A CA 1
ATOM 737 C C . ASN A 1 93 ? 6.707 9.563 -11.083 1.00 86.88 93 ASN A C 1
ATOM 739 O O . ASN A 1 93 ? 5.630 9.862 -10.561 1.00 86.88 93 ASN A O 1
ATOM 743 N N . LYS A 1 94 ? 6.794 8.578 -11.987 1.00 90.75 94 LYS A N 1
ATOM 744 C CA . LYS A 1 94 ? 5.648 7.765 -12.405 1.00 90.75 94 LYS A CA 1
ATOM 745 C C . LYS A 1 94 ? 5.567 6.453 -11.632 1.00 90.75 94 LYS A C 1
ATOM 747 O O . LYS A 1 94 ? 6.544 5.740 -11.426 1.00 90.75 94 LYS A O 1
ATOM 752 N N . ASN A 1 95 ? 4.336 6.088 -11.287 1.00 92.69 95 ASN A N 1
ATOM 753 C CA . ASN A 1 95 ? 4.003 4.827 -10.635 1.00 92.69 95 ASN A CA 1
ATOM 754 C C . ASN A 1 95 ? 3.593 3.786 -11.685 1.00 92.69 95 ASN A C 1
ATOM 756 O O . ASN A 1 95 ? 2.411 3.587 -11.953 1.00 92.69 95 ASN A O 1
ATOM 760 N N . TYR A 1 96 ? 4.579 3.150 -12.315 1.00 96.62 96 TYR A N 1
ATOM 761 C CA . TYR A 1 96 ? 4.349 2.179 -13.387 1.00 96.62 96 TYR A CA 1
ATOM 762 C C . TYR A 1 96 ? 3.676 0.882 -12.912 1.00 96.62 96 TYR A C 1
ATOM 764 O O . TYR A 1 96 ? 3.931 0.393 -11.807 1.00 96.62 96 TYR A O 1
ATOM 772 N N . VAL A 1 97 ? 2.853 0.300 -13.790 1.00 97.44 97 VAL A N 1
ATOM 773 C CA . VAL A 1 97 ? 2.221 -1.013 -13.607 1.00 97.44 97 VAL A CA 1
ATOM 774 C C . VAL A 1 97 ? 2.489 -1.887 -14.832 1.00 97.44 97 VAL A C 1
ATOM 776 O O . VAL A 1 97 ? 1.977 -1.635 -15.923 1.00 97.44 97 VAL A O 1
ATOM 779 N N . THR A 1 98 ? 3.271 -2.947 -14.666 1.00 96.94 98 THR A N 1
ATOM 780 C CA . THR A 1 98 ? 3.787 -3.769 -15.776 1.00 96.94 98 THR A CA 1
ATOM 781 C C . THR A 1 98 ? 3.218 -5.188 -15.766 1.00 96.94 98 THR A C 1
ATOM 783 O O . THR A 1 98 ? 2.500 -5.588 -14.841 1.00 96.94 98 THR A O 1
ATOM 786 N N . ASP A 1 99 ? 3.524 -5.937 -16.828 1.00 96.44 99 ASP A N 1
ATOM 787 C CA . ASP A 1 99 ? 3.198 -7.358 -16.990 1.00 96.44 99 ASP A CA 1
ATOM 788 C C . ASP A 1 99 ? 4.302 -8.289 -16.474 1.00 96.44 99 ASP A C 1
ATOM 790 O O . ASP A 1 99 ? 4.073 -9.486 -16.278 1.00 96.44 99 ASP A O 1
ATOM 794 N N . LYS A 1 100 ? 5.508 -7.766 -16.239 1.00 95.75 100 LYS A N 1
ATOM 795 C CA . LYS A 1 100 ? 6.672 -8.561 -15.854 1.00 95.75 100 LYS A CA 1
ATOM 796 C C . LYS A 1 100 ? 7.060 -8.370 -14.401 1.00 95.75 100 LYS A C 1
ATOM 798 O O . LYS A 1 100 ? 7.358 -7.278 -13.921 1.00 95.75 100 LYS A O 1
ATOM 803 N N . ALA A 1 101 ? 7.190 -9.505 -13.728 1.00 95.19 101 ALA A N 1
ATOM 804 C CA . ALA A 1 101 ? 7.751 -9.591 -12.393 1.00 95.19 101 ALA A CA 1
ATOM 805 C C . ALA A 1 101 ? 9.165 -8.997 -12.307 1.00 95.19 101 ALA A C 1
ATOM 807 O O . ALA A 1 101 ? 10.028 -9.235 -13.160 1.00 95.19 101 ALA A O 1
ATOM 808 N N . CYS A 1 102 ? 9.437 -8.316 -11.196 1.00 92.75 102 CYS A N 1
ATOM 809 C CA . CYS A 1 102 ? 10.796 -7.959 -10.815 1.00 92.75 102 CYS A CA 1
ATOM 810 C C . CYS A 1 102 ? 11.628 -9.215 -10.532 1.00 92.75 102 CYS A C 1
ATOM 812 O O . CYS A 1 102 ? 11.169 -10.160 -9.893 1.00 92.75 102 CYS A O 1
ATOM 814 N N . ASN A 1 103 ? 12.888 -9.209 -10.976 1.00 91.56 103 ASN A N 1
ATOM 815 C CA . ASN A 1 103 ? 13.854 -10.259 -10.661 1.00 91.56 103 ASN A CA 1
ATOM 816 C C . ASN A 1 103 ? 14.914 -9.721 -9.694 1.00 91.56 103 ASN A C 1
ATOM 818 O O . ASN A 1 103 ? 15.944 -9.201 -10.129 1.00 91.56 103 ASN A O 1
ATOM 822 N N . HIS A 1 104 ? 14.679 -9.857 -8.387 1.00 91.12 104 HIS A N 1
ATOM 823 C CA . HIS A 1 104 ? 15.599 -9.305 -7.386 1.00 91.12 104 HIS A CA 1
ATOM 824 C C . HIS A 1 104 ? 16.924 -10.066 -7.285 1.00 91.12 104 HIS A C 1
ATOM 826 O O . HIS A 1 104 ? 17.923 -9.487 -6.870 1.00 91.12 104 HIS A O 1
ATOM 832 N N . THR A 1 105 ? 16.987 -11.326 -7.725 1.00 91.19 105 THR A N 1
ATOM 833 C CA . THR A 1 105 ? 18.253 -12.074 -7.781 1.00 91.19 105 THR A CA 1
ATOM 834 C C . THR A 1 105 ? 19.217 -11.478 -8.804 1.00 91.19 105 THR A C 1
ATOM 836 O O . THR A 1 105 ? 20.419 -11.444 -8.565 1.00 91.19 105 THR A O 1
ATOM 839 N N . LYS A 1 106 ? 18.702 -11.009 -9.946 1.00 91.88 106 LYS A N 1
ATOM 840 C CA . LYS A 1 106 ? 19.522 -10.439 -11.025 1.00 91.88 106 LYS A CA 1
ATOM 841 C C . LYS A 1 106 ? 19.693 -8.932 -10.901 1.00 91.88 106 LYS A C 1
ATOM 843 O O . LYS A 1 106 ? 20.784 -8.419 -11.115 1.00 91.88 106 LYS A O 1
ATOM 848 N N . ASN A 1 107 ? 18.612 -8.238 -10.565 1.00 90.00 107 ASN A N 1
ATOM 849 C CA . ASN A 1 107 ? 18.522 -6.788 -10.708 1.00 90.00 107 ASN A CA 1
ATOM 850 C C . ASN A 1 107 ? 18.428 -6.069 -9.358 1.00 90.00 107 ASN A C 1
ATOM 852 O O . ASN A 1 107 ? 18.269 -4.847 -9.329 1.00 90.00 107 ASN A O 1
ATOM 856 N N . SER A 1 108 ? 18.503 -6.807 -8.241 1.00 90.38 108 SER A N 1
ATOM 857 C CA . SER A 1 108 ? 18.220 -6.273 -6.909 1.00 90.38 108 SER A CA 1
ATOM 858 C C . SER A 1 108 ? 16.892 -5.501 -6.939 1.00 90.38 108 SER A C 1
ATOM 860 O O . SER A 1 108 ? 15.892 -6.004 -7.439 1.00 90.38 108 SER A O 1
ATOM 862 N N . THR A 1 109 ? 16.884 -4.262 -6.466 1.00 90.88 109 THR A N 1
ATOM 863 C CA . THR A 1 109 ? 15.702 -3.396 -6.426 1.00 90.88 109 THR A CA 1
ATOM 864 C C . THR A 1 109 ? 15.700 -2.322 -7.514 1.00 90.88 109 THR A C 1
ATOM 866 O O . THR A 1 109 ? 14.913 -1.388 -7.409 1.00 90.88 109 THR A O 1
ATOM 869 N N . LYS A 1 110 ? 16.548 -2.445 -8.556 1.00 92.19 110 LYS A N 1
ATOM 870 C CA . LYS A 1 110 ? 16.697 -1.431 -9.624 1.00 92.19 110 LYS A CA 1
ATOM 871 C C . LYS A 1 110 ? 15.348 -1.024 -10.212 1.00 92.19 110 LYS A C 1
ATOM 873 O O . LYS A 1 110 ? 15.114 0.158 -10.384 1.00 92.19 110 LYS A O 1
ATOM 878 N N . TYR A 1 111 ? 14.491 -2.007 -10.483 1.00 94.50 111 TYR A N 1
ATOM 879 C CA . TYR A 1 111 ? 13.224 -1.794 -11.181 1.00 94.50 111 TYR A CA 1
ATOM 880 C C . TYR A 1 111 ? 12.019 -1.619 -10.253 1.00 94.50 111 TYR A C 1
ATOM 882 O O . TYR A 1 111 ? 10.888 -1.519 -10.717 1.00 94.50 111 TYR A O 1
ATOM 890 N N . CYS A 1 112 ? 12.230 -1.625 -8.937 1.00 94.81 112 CYS A N 1
ATOM 891 C CA . CYS A 1 112 ? 11.149 -1.442 -7.980 1.00 94.81 112 CYS A CA 1
ATOM 892 C C . CYS A 1 112 ? 10.673 0.004 -7.996 1.00 94.81 112 CYS A C 1
ATOM 894 O O . CYS A 1 112 ? 11.485 0.914 -7.850 1.00 94.81 112 CYS A O 1
ATOM 896 N N . ASN A 1 113 ? 9.359 0.210 -8.025 1.00 96.12 113 ASN A N 1
ATOM 897 C CA . ASN A 1 113 ? 8.823 1.533 -7.747 1.00 96.12 113 ASN A CA 1
ATOM 898 C C . ASN A 1 113 ? 9.051 1.915 -6.278 1.00 96.12 113 ASN A C 1
ATOM 900 O O . ASN A 1 113 ? 9.098 1.064 -5.367 1.00 96.12 113 ASN A O 1
ATOM 904 N N . THR A 1 114 ? 9.179 3.220 -6.077 1.00 95.12 114 THR A N 1
ATOM 905 C CA . THR A 1 114 ? 9.291 3.882 -4.783 1.00 95.12 114 THR A CA 1
ATOM 906 C C . THR A 1 114 ? 8.366 5.085 -4.770 1.00 95.12 114 THR A C 1
ATOM 908 O O . THR A 1 114 ? 8.282 5.800 -5.759 1.00 95.12 114 THR A O 1
ATOM 911 N N . TYR A 1 115 ? 7.718 5.331 -3.641 1.00 96.75 115 TYR A N 1
ATOM 912 C CA . TYR A 1 115 ? 6.880 6.498 -3.433 1.00 96.75 115 TYR A CA 1
ATOM 913 C C . TYR A 1 115 ? 6.964 6.921 -1.969 1.00 96.75 115 TYR A C 1
ATOM 915 O O . TYR A 1 115 ? 6.765 6.106 -1.068 1.00 96.75 115 TYR A O 1
ATOM 923 N N . LYS A 1 116 ? 7.277 8.193 -1.718 1.00 95.12 116 LYS A N 1
ATOM 924 C CA . LYS A 1 116 ? 7.371 8.747 -0.364 1.00 95.12 116 LYS A CA 1
ATOM 925 C C . LYS A 1 116 ? 6.269 9.781 -0.141 1.00 95.12 116 LYS A C 1
ATOM 927 O O . LYS A 1 116 ? 6.523 10.978 -0.175 1.00 95.12 116 LYS A O 1
ATOM 932 N N . GLY A 1 117 ? 5.054 9.284 0.065 1.00 95.38 117 GLY A N 1
ATOM 933 C CA . GLY A 1 117 ? 3.878 10.092 0.398 1.00 95.38 117 GLY A CA 1
ATOM 934 C C . GLY A 1 117 ? 3.750 10.429 1.879 1.00 95.38 117 GLY A C 1
ATOM 935 O O . GLY A 1 117 ? 4.575 9.987 2.693 1.00 95.38 117 GLY A O 1
ATOM 936 N N . LYS A 1 118 ? 2.670 11.139 2.225 1.00 96.94 118 LYS A N 1
ATOM 937 C CA . LYS A 1 118 ? 2.396 11.675 3.576 1.00 96.94 118 LYS A CA 1
ATOM 938 C C . LYS A 1 118 ? 2.404 10.629 4.683 1.00 96.94 118 LYS A C 1
ATOM 940 O O . LYS A 1 118 ? 2.855 10.897 5.790 1.00 96.94 118 LYS A O 1
ATOM 945 N N . SER A 1 119 ? 1.981 9.403 4.394 1.00 97.38 119 SER A N 1
ATOM 946 C CA . SER A 1 119 ? 1.989 8.324 5.389 1.00 97.38 119 SER A CA 1
ATOM 947 C C . SER A 1 119 ? 3.387 7.943 5.871 1.00 97.38 119 SER A C 1
ATOM 949 O O . SER A 1 119 ? 3.515 7.359 6.942 1.00 97.38 119 SER A O 1
ATOM 951 N N . SER A 1 120 ? 4.440 8.287 5.122 1.00 95.69 120 SER A N 1
ATOM 952 C CA . SER A 1 120 ? 5.830 8.048 5.535 1.00 95.69 120 SER A CA 1
ATOM 953 C C . SER A 1 120 ? 6.197 8.808 6.813 1.00 95.69 120 SER A C 1
ATOM 955 O O . SER A 1 120 ? 7.063 8.346 7.552 1.00 95.69 120 SER A O 1
ATOM 957 N N . ASP A 1 121 ? 5.535 9.937 7.077 1.00 95.81 121 ASP A N 1
ATOM 958 C CA . ASP A 1 121 ? 5.802 10.804 8.231 1.00 95.81 121 ASP A CA 1
ATOM 959 C C . ASP A 1 121 ? 5.171 10.264 9.526 1.00 95.81 121 ASP A C 1
ATOM 961 O O . ASP A 1 121 ? 5.579 10.637 10.623 1.00 95.81 121 ASP A O 1
ATOM 965 N N . ALA A 1 122 ? 4.215 9.336 9.406 1.00 97.44 122 ALA A N 1
ATOM 966 C CA . ALA A 1 122 ? 3.565 8.675 10.534 1.00 97.44 122 ALA A CA 1
ATOM 967 C C . ALA A 1 122 ? 4.305 7.419 11.019 1.00 97.44 122 ALA A C 1
ATOM 969 O O . ALA A 1 122 ? 3.914 6.834 12.028 1.00 97.44 122 ALA A O 1
ATOM 970 N N . TYR A 1 123 ? 5.357 6.974 10.324 1.00 97.31 123 TYR A N 1
ATOM 971 C CA . TYR A 1 123 ? 6.170 5.865 10.820 1.00 97.31 123 TYR A CA 1
ATOM 972 C C . TYR A 1 123 ? 6.993 6.319 12.034 1.00 97.31 123 TYR A C 1
ATOM 974 O O . TYR A 1 123 ? 7.569 7.407 12.018 1.00 97.31 123 TYR A O 1
ATOM 982 N N . PRO A 1 124 ? 7.154 5.467 13.063 1.00 94.56 124 PRO A N 1
ATOM 983 C CA . PRO A 1 124 ? 7.977 5.795 14.230 1.00 94.56 124 PRO A CA 1
ATOM 984 C C . PRO A 1 124 ? 9.486 5.837 13.919 1.00 94.56 124 PRO A C 1
ATOM 986 O O . PRO A 1 124 ? 10.304 6.108 14.798 1.00 94.56 124 PRO A O 1
ATOM 989 N N . TYR A 1 125 ? 9.872 5.551 12.676 1.00 95.38 125 TYR A N 1
ATOM 990 C CA . TYR A 1 125 ? 11.238 5.538 12.173 1.00 95.38 125 TYR A CA 1
ATOM 991 C C . TYR A 1 125 ? 11.260 5.942 10.691 1.00 95.38 125 TYR A C 1
ATOM 993 O O . TYR A 1 125 ? 10.248 5.899 9.994 1.00 95.38 125 TYR A O 1
ATOM 1001 N N . ALA A 1 126 ? 12.434 6.318 10.178 1.00 94.50 126 ALA A N 1
ATOM 1002 C CA . ALA A 1 126 ? 12.573 6.713 8.781 1.00 94.50 126 ALA A CA 1
ATOM 1003 C C . ALA A 1 126 ? 12.341 5.527 7.829 1.00 94.50 126 ALA A C 1
ATOM 1005 O O . ALA A 1 126 ? 12.990 4.486 7.944 1.00 94.50 126 ALA A O 1
ATOM 1006 N N . VAL A 1 127 ? 11.472 5.721 6.836 1.00 94.50 127 VAL A N 1
ATOM 1007 C CA . VAL A 1 127 ? 11.183 4.734 5.789 1.00 94.50 127 VAL A CA 1
ATOM 1008 C C . VAL A 1 127 ? 11.571 5.238 4.404 1.00 94.50 127 VAL A C 1
ATOM 1010 O O . VAL A 1 127 ? 11.448 6.419 4.082 1.00 94.50 127 VAL A O 1
ATOM 1013 N N . ALA A 1 128 ? 12.030 4.315 3.557 1.00 88.94 128 ALA A N 1
ATOM 1014 C CA . ALA A 1 128 ? 12.473 4.617 2.196 1.00 88.94 128 ALA A CA 1
ATOM 1015 C C . ALA A 1 128 ? 11.324 4.721 1.172 1.00 88.94 128 ALA A C 1
ATOM 1017 O O . ALA A 1 128 ? 11.587 5.009 0.010 1.00 88.94 128 ALA A O 1
ATOM 1018 N N . GLY A 1 129 ? 10.075 4.428 1.559 1.00 92.06 129 GLY A N 1
ATOM 1019 C CA . GLY A 1 129 ? 8.939 4.448 0.628 1.00 92.06 129 GLY A CA 1
ATOM 1020 C C . GLY A 1 129 ? 9.057 3.421 -0.503 1.00 92.06 129 GLY A C 1
ATOM 1021 O O . GLY A 1 129 ? 8.523 3.607 -1.589 1.00 92.06 129 GLY A O 1
ATOM 1022 N N . ARG A 1 130 ? 9.809 2.335 -0.307 1.00 92.69 130 ARG A N 1
ATOM 1023 C CA . ARG A 1 130 ? 9.973 1.296 -1.328 1.00 92.69 130 ARG A CA 1
ATOM 1024 C C . ARG A 1 130 ? 8.869 0.255 -1.201 1.00 92.69 130 ARG A C 1
ATOM 1026 O O . ARG A 1 130 ? 8.601 -0.214 -0.099 1.00 92.69 130 ARG A O 1
ATOM 1033 N N . GLN A 1 131 ? 8.325 -0.175 -2.339 1.00 95.25 131 GLN A N 1
ATOM 1034 C CA . GLN A 1 131 ? 7.408 -1.318 -2.419 1.00 95.25 131 GLN A CA 1
ATOM 1035 C C . GLN A 1 131 ? 6.252 -1.205 -1.420 1.00 95.25 131 GLN A C 1
ATOM 1037 O O . GLN A 1 131 ? 5.583 -0.188 -1.473 1.00 95.25 131 GLN A O 1
ATOM 1042 N N . SER A 1 132 ? 5.997 -2.171 -0.534 1.00 97.06 132 SER A N 1
ATOM 1043 C CA . SER A 1 132 ? 4.782 -2.199 0.299 1.00 97.06 132 SER A CA 1
ATOM 1044 C C . SER A 1 132 ? 4.512 -0.893 1.055 1.00 97.06 132 SER A C 1
ATOM 1046 O O . SER A 1 132 ? 3.395 -0.385 1.008 1.00 97.06 132 SER A O 1
ATOM 1048 N N . VAL A 1 133 ? 5.546 -0.276 1.639 1.00 96.88 133 VAL A N 1
ATOM 1049 C CA . VAL A 1 133 ? 5.436 1.048 2.283 1.00 96.88 133 VAL A CA 1
ATOM 1050 C C . VAL A 1 133 ? 5.036 2.132 1.282 1.00 96.88 133 VAL A C 1
ATOM 1052 O O . VAL A 1 133 ? 4.124 2.913 1.537 1.00 96.88 133 VAL A O 1
ATOM 1055 N N . GLY A 1 134 ? 5.731 2.196 0.145 1.00 97.19 134 GLY A N 1
ATOM 1056 C CA . GLY A 1 134 ? 5.493 3.234 -0.855 1.00 97.19 134 GLY A CA 1
ATOM 1057 C C . GLY A 1 134 ? 4.161 3.084 -1.562 1.00 97.19 134 GLY A C 1
ATOM 1058 O O . GLY A 1 134 ? 3.449 4.062 -1.734 1.00 97.19 134 GLY A O 1
ATOM 1059 N N . PHE A 1 135 ? 3.806 1.856 -1.917 1.00 98.25 135 PHE A N 1
ATOM 1060 C CA . PHE A 1 135 ? 2.553 1.525 -2.567 1.00 98.25 135 PHE A CA 1
ATOM 1061 C C . PHE A 1 135 ? 1.372 1.893 -1.670 1.00 98.25 135 PHE A C 1
ATOM 1063 O O . PHE A 1 135 ? 0.507 2.644 -2.099 1.00 98.25 135 PHE A O 1
ATOM 1070 N N . ALA A 1 136 ? 1.376 1.478 -0.398 1.00 98.50 136 ALA A N 1
ATOM 1071 C CA . ALA A 1 136 ? 0.320 1.850 0.543 1.00 98.50 136 ALA A CA 1
ATOM 1072 C C . ALA A 1 136 ? 0.220 3.377 0.741 1.00 98.50 136 ALA A C 1
ATOM 1074 O O . ALA A 1 136 ? -0.882 3.925 0.765 1.00 98.50 136 ALA A O 1
ATOM 1075 N N . SER A 1 137 ? 1.361 4.073 0.810 1.00 98.19 137 SER A N 1
ATOM 1076 C CA . SER A 1 137 ? 1.411 5.539 0.903 1.00 98.19 137 SER A CA 1
ATOM 1077 C C . SER A 1 137 ? 0.863 6.227 -0.355 1.00 98.19 137 SER A C 1
ATOM 1079 O O . SER A 1 137 ? 0.089 7.172 -0.257 1.00 98.19 137 SER A O 1
ATOM 1081 N N . MET A 1 138 ? 1.181 5.703 -1.540 1.00 98.44 138 MET A N 1
ATOM 1082 C CA . MET A 1 138 ? 0.674 6.185 -2.827 1.00 98.44 138 MET A CA 1
ATOM 1083 C C . MET A 1 138 ? -0.844 6.014 -2.945 1.00 98.44 138 MET A C 1
ATOM 1085 O O . MET A 1 138 ? -1.531 6.943 -3.363 1.00 98.44 138 MET A O 1
ATOM 1089 N N . LEU A 1 139 ? -1.383 4.857 -2.548 1.00 98.69 139 LEU A N 1
ATOM 1090 C CA . LEU A 1 139 ? -2.834 4.642 -2.507 1.00 98.69 139 LEU A CA 1
ATOM 1091 C C . LEU A 1 139 ? -3.509 5.599 -1.513 1.00 98.69 139 LEU A C 1
ATOM 1093 O O . LEU A 1 139 ? -4.563 6.157 -1.805 1.00 98.69 139 LEU A O 1
ATOM 1097 N N . SER A 1 140 ? -2.878 5.847 -0.362 1.00 98.50 140 SER A N 1
ATOM 1098 C CA . SER A 1 140 ? -3.383 6.795 0.634 1.00 98.50 140 SER A CA 1
ATOM 1099 C C . SER A 1 140 ? -3.409 8.233 0.116 1.00 98.50 140 SER A C 1
ATOM 1101 O O . SER A 1 140 ? -4.429 8.902 0.262 1.00 98.50 140 SER A O 1
ATOM 1103 N N . ASP A 1 141 ? -2.355 8.698 -0.555 1.00 98.31 141 ASP A N 1
ATOM 1104 C CA . ASP A 1 141 ? -2.346 10.034 -1.161 1.00 98.31 141 ASP A CA 1
ATOM 1105 C C . ASP A 1 141 ? -3.355 10.159 -2.314 1.00 98.31 141 ASP A C 1
ATOM 1107 O O . ASP A 1 141 ? -3.938 11.226 -2.490 1.00 98.31 141 ASP A O 1
ATOM 1111 N N . TYR A 1 142 ? -3.647 9.078 -3.047 1.00 98.12 142 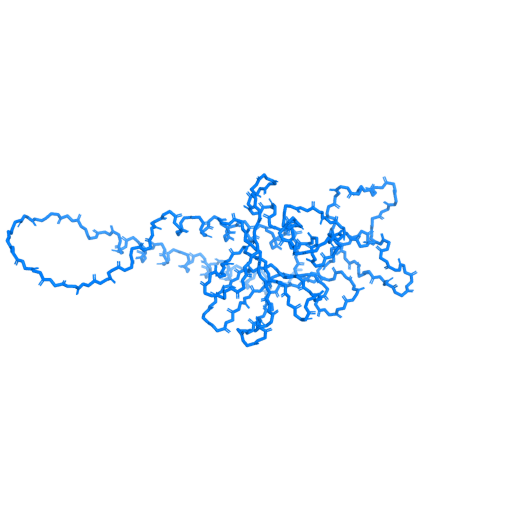TYR A N 1
ATOM 1112 C CA . TYR A 1 142 ? -4.741 9.067 -4.027 1.00 98.12 142 TYR A CA 1
ATOM 1113 C C . TYR A 1 142 ? -6.113 9.256 -3.361 1.00 98.12 142 TYR A C 1
ATOM 1115 O O . TYR A 1 142 ? -6.939 10.041 -3.826 1.00 98.12 142 TYR A O 1
ATOM 1123 N N . VAL A 1 143 ? -6.365 8.555 -2.251 1.00 98.12 143 VAL A N 1
ATOM 1124 C CA . VAL A 1 143 ? -7.665 8.585 -1.564 1.00 98.12 143 VAL A CA 1
ATOM 1125 C C . VAL A 1 143 ? -7.894 9.904 -0.819 1.00 98.12 143 VAL A C 1
ATOM 1127 O O . VAL A 1 143 ? -8.976 10.492 -0.927 1.00 98.12 143 VAL A O 1
ATOM 1130 N N . PHE A 1 144 ? -6.890 10.377 -0.081 1.00 97.31 144 PHE A N 1
ATOM 1131 C CA . PHE A 1 144 ? -7.014 11.504 0.852 1.00 97.31 144 PHE A CA 1
ATOM 1132 C C . PHE A 1 144 ? -6.399 12.812 0.335 1.00 97.31 144 PHE A C 1
ATOM 1134 O O . PHE A 1 144 ? -6.652 13.871 0.905 1.00 97.31 144 PHE A O 1
ATOM 1141 N N . GLY A 1 145 ? -5.619 12.765 -0.746 1.00 97.31 145 GLY A N 1
ATOM 1142 C CA . GLY A 1 145 ? -4.822 13.888 -1.237 1.00 97.31 145 GLY A CA 1
ATOM 1143 C C . GLY A 1 145 ? -3.435 13.959 -0.592 1.00 97.31 145 GLY A C 1
ATOM 1144 O O . GLY A 1 145 ? -3.158 13.322 0.421 1.00 97.31 145 GLY A O 1
ATOM 1145 N N . THR A 1 146 ? -2.546 14.770 -1.168 1.00 96.44 146 THR A N 1
ATOM 1146 C CA . THR A 1 146 ? -1.134 14.870 -0.750 1.00 96.44 146 THR A CA 1
ATOM 1147 C C . THR A 1 146 ? -0.889 15.822 0.414 1.00 96.44 146 THR A C 1
ATOM 1149 O O . THR A 1 146 ? 0.229 15.883 0.904 1.00 96.44 146 THR A O 1
ATOM 1152 N N . GLU A 1 147 ? -1.899 16.568 0.867 1.00 96.31 147 GLU A N 1
ATOM 1153 C CA . GLU A 1 147 ? -1.733 17.617 1.888 1.00 96.31 147 GLU A CA 1
ATOM 1154 C C . GLU A 1 147 ? -2.288 17.229 3.263 1.00 96.31 147 GLU A C 1
ATOM 1156 O O . GLU A 1 147 ? -2.015 17.903 4.251 1.00 96.31 147 GLU A O 1
ATOM 1161 N N . VAL A 1 148 ? -3.070 16.150 3.349 1.00 96.62 148 VAL A N 1
ATOM 1162 C CA . VAL A 1 148 ? -3.660 15.706 4.619 1.00 96.62 148 VAL A CA 1
ATOM 1163 C C . VAL A 1 148 ? -2.576 15.070 5.489 1.00 96.62 148 VAL A C 1
ATOM 1165 O O . VAL A 1 148 ? -1.802 14.250 5.007 1.00 96.62 148 VAL A O 1
ATOM 1168 N N . GLU A 1 149 ? -2.500 15.408 6.768 1.00 97.69 149 GLU A N 1
ATOM 1169 C CA . GLU A 1 149 ? -1.493 14.821 7.659 1.00 97.69 149 GLU A CA 1
ATOM 1170 C C . GLU A 1 149 ? -1.807 13.357 8.000 1.00 97.69 149 GLU A C 1
ATOM 1172 O O . GLU A 1 149 ? -2.949 12.904 7.889 1.00 97.69 149 GLU A O 1
ATOM 1177 N N . ALA A 1 150 ? -0.777 12.604 8.388 1.00 97.88 150 ALA A N 1
ATOM 1178 C CA . ALA A 1 150 ? -0.888 11.200 8.763 1.00 97.88 150 ALA A CA 1
ATOM 1179 C C . ALA A 1 150 ? -0.479 10.987 10.224 1.00 97.88 150 ALA A C 1
ATOM 1181 O O . ALA A 1 150 ? 0.414 11.664 10.731 1.00 97.88 150 ALA A O 1
ATOM 1182 N N . TYR A 1 151 ? -1.093 10.016 10.897 1.00 98.12 151 TYR A N 1
ATOM 1183 C CA . TYR A 1 151 ? -0.738 9.652 12.272 1.00 98.12 151 TYR A CA 1
ATOM 1184 C C . TYR A 1 151 ? -0.819 8.147 12.504 1.00 98.12 151 TYR A C 1
ATOM 1186 O O . TYR A 1 151 ? -1.616 7.451 11.874 1.00 98.12 151 TYR A O 1
ATOM 1194 N N . SER A 1 152 ? 0.000 7.649 13.433 1.00 98.19 152 SER A N 1
ATOM 1195 C CA . SER A 1 152 ? 0.029 6.236 13.809 1.00 98.19 152 SER A CA 1
ATOM 1196 C C . SER A 1 152 ? -0.816 5.924 15.041 1.00 98.19 152 SER A C 1
ATOM 1198 O O . SER A 1 152 ? -0.885 6.724 15.976 1.00 98.19 152 SER A O 1
ATOM 1200 N N . PHE A 1 153 ? -1.379 4.722 15.093 1.00 98.19 153 PHE A N 1
ATOM 1201 C CA . PHE A 1 153 ? -2.115 4.183 16.241 1.00 98.19 153 PHE A CA 1
ATOM 1202 C C . PHE A 1 153 ? -2.040 2.645 16.249 1.00 98.19 153 PHE A C 1
ATOM 1204 O O . PHE A 1 153 ? -1.556 2.055 15.293 1.00 98.19 153 PHE A O 1
ATOM 1211 N N . SER A 1 154 ? -2.509 1.980 17.309 1.00 97.00 154 SER A N 1
ATOM 1212 C CA . SER A 1 154 ? -2.452 0.501 17.423 1.00 97.00 154 SER A CA 1
ATOM 1213 C C . SER A 1 154 ? -3.782 -0.138 17.832 1.00 97.00 154 SER A C 1
ATOM 1215 O O . SER A 1 154 ? -3.865 -1.340 18.053 1.00 97.00 154 SER A O 1
ATOM 1217 N N . ASP A 1 155 ? -4.840 0.660 17.952 1.00 97.62 155 ASP A N 1
ATOM 1218 C CA . ASP A 1 155 ? -6.161 0.189 18.362 1.00 97.62 155 ASP A CA 1
ATOM 1219 C C . ASP A 1 155 ? -6.970 -0.282 17.144 1.00 97.62 155 ASP A C 1
ATOM 1221 O O . ASP A 1 155 ? -7.383 0.539 16.324 1.00 97.62 155 ASP A O 1
ATOM 1225 N N . TYR A 1 156 ? -7.205 -1.594 17.032 1.00 97.75 156 TYR A N 1
ATOM 1226 C CA . TYR A 1 156 ? -7.970 -2.196 15.931 1.00 97.75 156 TYR A CA 1
ATOM 1227 C C . TYR A 1 156 ? -9.388 -1.626 15.817 1.00 97.75 156 TYR A C 1
ATOM 1229 O O . TYR A 1 156 ? -9.922 -1.507 14.715 1.00 97.75 156 TYR A O 1
ATOM 1237 N N . GLU A 1 157 ? -10.004 -1.228 16.932 1.00 96.94 157 GLU A N 1
ATOM 1238 C CA . GLU A 1 157 ? -11.365 -0.681 16.915 1.00 96.94 157 GLU A CA 1
ATOM 1239 C C . GLU A 1 157 ? -11.433 0.679 16.215 1.00 96.94 157 GLU A C 1
ATOM 1241 O O . GLU A 1 157 ? -12.484 1.073 15.711 1.00 96.94 157 GLU A O 1
ATOM 1246 N N . LYS A 1 158 ? -10.302 1.390 16.141 1.00 96.94 158 LYS A N 1
ATOM 1247 C CA . LYS A 1 158 ? -10.185 2.669 15.431 1.00 96.94 158 LYS A CA 1
ATOM 1248 C C . LYS A 1 158 ? -9.799 2.513 13.969 1.00 96.94 158 LYS A C 1
ATOM 1250 O O . LYS A 1 158 ? -9.891 3.501 13.247 1.00 96.94 158 LYS A O 1
ATOM 1255 N N . LEU A 1 159 ? -9.371 1.320 13.553 1.00 97.69 159 LEU A N 1
ATOM 1256 C CA . LEU A 1 159 ? -8.983 1.040 12.177 1.00 97.69 159 LEU A CA 1
ATOM 1257 C C . LEU A 1 159 ? -10.183 1.217 11.248 1.00 97.69 159 LEU A C 1
ATOM 1259 O O . LEU A 1 159 ? -11.298 0.809 11.581 1.00 97.69 159 LEU A O 1
ATOM 1263 N N . ARG A 1 160 ? -9.957 1.821 10.085 1.00 97.25 160 ARG A N 1
ATOM 1264 C CA . ARG A 1 160 ? -10.982 2.114 9.081 1.00 97.25 160 ARG A CA 1
ATOM 1265 C C . ARG A 1 160 ? -10.512 1.730 7.686 1.00 97.25 160 ARG A C 1
ATOM 1267 O O . ARG A 1 160 ? -9.330 1.512 7.431 1.00 97.25 160 ARG A O 1
ATOM 1274 N N . ILE A 1 161 ? -11.468 1.659 6.769 1.00 98.06 161 ILE A N 1
ATOM 1275 C CA . ILE A 1 161 ? -11.190 1.530 5.337 1.00 98.06 161 ILE A CA 1
ATOM 1276 C C . ILE A 1 161 ? -10.335 2.722 4.896 1.00 98.06 161 ILE A C 1
ATOM 1278 O O . ILE A 1 161 ? -10.560 3.841 5.328 1.00 98.06 161 ILE A O 1
ATOM 1282 N N . GLY A 1 162 ? -9.327 2.497 4.062 1.00 98.06 162 GLY A N 1
ATOM 1283 C CA . GLY A 1 162 ? -8.393 3.533 3.628 1.00 98.06 162 GLY A CA 1
ATOM 1284 C C . GLY A 1 162 ? -7.203 3.779 4.562 1.00 98.06 162 GLY A C 1
ATOM 1285 O O . GLY A 1 162 ? -6.243 4.437 4.153 1.00 98.06 162 GLY A O 1
ATOM 1286 N N . ASP A 1 163 ? -7.213 3.239 5.783 1.00 98.62 163 ASP A N 1
ATOM 1287 C CA . ASP A 1 163 ? -6.023 3.225 6.634 1.00 98.62 163 ASP A CA 1
ATOM 1288 C C . ASP A 1 163 ? -4.976 2.235 6.097 1.00 98.62 163 ASP A C 1
ATOM 1290 O O . ASP A 1 163 ? -5.231 1.397 5.225 1.00 98.62 163 ASP A O 1
ATOM 1294 N N . GLN A 1 164 ? -3.769 2.306 6.650 1.00 98.75 164 GLN A N 1
ATOM 1295 C CA . GLN A 1 164 ? -2.708 1.331 6.400 1.00 98.75 164 GLN A CA 1
ATOM 1296 C C . GLN A 1 164 ? -2.474 0.488 7.643 1.00 98.75 164 GLN A C 1
ATOM 1298 O O . GLN A 1 164 ? -2.573 0.996 8.758 1.00 98.75 164 GLN A O 1
ATOM 1303 N N . ALA A 1 165 ? -2.079 -0.769 7.454 1.00 98.56 165 ALA A N 1
ATOM 1304 C CA . ALA A 1 165 ? -1.602 -1.627 8.531 1.00 98.56 165 ALA A CA 1
ATOM 1305 C C . ALA A 1 165 ? -0.163 -2.068 8.258 1.00 98.56 165 ALA A C 1
ATOM 1307 O O . ALA A 1 165 ? 0.166 -2.537 7.166 1.00 98.56 165 ALA A O 1
ATOM 1308 N N . ARG A 1 166 ? 0.700 -1.918 9.260 1.00 98.06 166 ARG A N 1
ATOM 1309 C CA . ARG A 1 166 ? 2.058 -2.450 9.276 1.00 98.06 166 ARG A CA 1
ATOM 1310 C C . ARG A 1 166 ? 2.034 -3.792 9.999 1.00 98.06 166 ARG A C 1
ATOM 1312 O O . ARG A 1 166 ? 1.774 -3.845 11.196 1.00 98.06 166 ARG A O 1
ATOM 1319 N N . VAL A 1 167 ? 2.258 -4.866 9.253 1.00 96.69 167 VAL A N 1
ATOM 1320 C CA . VAL A 1 167 ? 1.989 -6.254 9.648 1.00 96.69 167 VAL A CA 1
ATOM 1321 C C . VAL A 1 167 ? 3.237 -7.132 9.499 1.00 96.69 167 VAL A C 1
ATOM 1323 O O . VAL A 1 167 ? 4.314 -6.654 9.124 1.00 96.69 167 VAL A O 1
ATOM 1326 N N . ASP A 1 168 ? 3.089 -8.421 9.813 1.00 93.00 168 ASP A N 1
ATOM 1327 C CA . ASP A 1 168 ? 4.117 -9.456 9.648 1.00 93.00 168 ASP A CA 1
ATOM 1328 C C . ASP A 1 168 ? 5.429 -9.115 10.376 1.00 93.00 168 ASP A C 1
ATOM 1330 O O . ASP A 1 168 ? 6.522 -9.196 9.813 1.00 93.00 168 ASP A O 1
ATOM 1334 N N . GLY A 1 169 ? 5.319 -8.681 11.638 1.00 90.81 169 GLY A N 1
ATOM 1335 C CA . GLY A 1 169 ? 6.476 -8.321 12.461 1.00 90.81 169 GLY A CA 1
ATOM 1336 C C . GLY A 1 169 ? 7.229 -7.103 11.930 1.00 90.81 169 GLY A C 1
ATOM 1337 O O . GLY A 1 169 ? 8.457 -7.109 11.888 1.00 90.81 169 GLY A O 1
ATOM 1338 N N . ASP A 1 170 ? 6.490 -6.077 11.504 1.00 93.31 170 ASP A N 1
ATOM 1339 C CA . ASP A 1 170 ? 7.036 -4.824 10.981 1.00 93.31 170 ASP A CA 1
ATOM 1340 C C . ASP A 1 170 ? 7.782 -4.967 9.639 1.00 93.31 170 ASP A C 1
ATOM 1342 O O . ASP A 1 170 ? 8.733 -4.236 9.353 1.00 93.31 170 ASP A O 1
ATOM 1346 N N . THR A 1 171 ? 7.355 -5.899 8.779 1.00 92.50 171 THR A N 1
ATOM 1347 C CA . THR A 1 171 ? 8.010 -6.158 7.480 1.00 92.50 171 THR A CA 1
ATOM 1348 C C . THR A 1 171 ? 7.161 -5.784 6.269 1.00 92.50 171 THR A C 1
ATOM 1350 O O . THR A 1 171 ? 7.716 -5.451 5.218 1.00 92.50 171 THR A O 1
ATOM 1353 N N . GLN A 1 172 ? 5.836 -5.751 6.417 1.00 95.88 172 GLN A N 1
ATOM 1354 C CA . GLN A 1 172 ? 4.902 -5.532 5.318 1.00 95.88 172 GLN A CA 1
ATOM 1355 C C . GLN A 1 172 ? 3.917 -4.415 5.655 1.00 95.88 172 GLN A C 1
ATOM 1357 O O . GLN A 1 172 ? 3.377 -4.370 6.753 1.00 95.88 172 GLN A O 1
ATOM 1362 N N . THR A 1 173 ? 3.664 -3.516 4.705 1.00 97.88 173 THR A N 1
ATOM 1363 C CA . THR A 1 173 ? 2.594 -2.515 4.825 1.00 97.88 173 THR A CA 1
ATOM 1364 C C . THR A 1 173 ? 1.497 -2.823 3.822 1.00 97.88 173 THR A C 1
ATOM 1366 O O . THR A 1 173 ? 1.768 -3.011 2.637 1.00 97.88 173 THR A O 1
ATOM 1369 N N . VAL A 1 174 ? 0.261 -2.853 4.297 1.00 98.69 174 VAL A N 1
ATOM 1370 C CA . VAL A 1 174 ? -0.932 -3.118 3.492 1.00 98.69 174 VAL A CA 1
ATOM 1371 C C . VAL A 1 174 ? -1.895 -1.941 3.576 1.00 98.69 174 VAL A C 1
ATOM 1373 O O . VAL A 1 174 ? -1.870 -1.188 4.551 1.00 98.69 174 VAL A O 1
ATOM 1376 N N . PHE A 1 175 ? -2.738 -1.78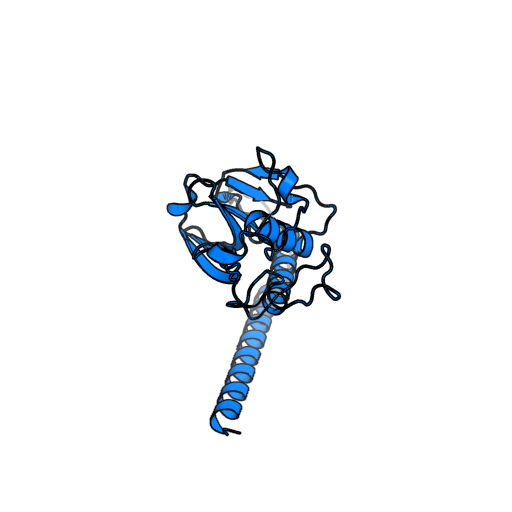0 2.560 1.00 98.81 175 PHE A N 1
ATOM 1377 C CA . PHE A 1 175 ? -3.780 -0.758 2.517 1.00 98.81 175 PHE A CA 1
ATOM 1378 C C . PHE A 1 175 ? -5.149 -1.414 2.724 1.00 98.81 175 PHE A C 1
ATOM 1380 O O . PHE A 1 175 ? -5.483 -2.381 2.034 1.00 98.81 175 PHE A O 1
ATOM 1387 N N . VAL A 1 176 ? -5.921 -0.925 3.694 1.00 98.75 176 VAL A N 1
ATOM 1388 C CA . VAL A 1 176 ? -7.194 -1.526 4.115 1.00 98.75 176 VAL A CA 1
ATOM 1389 C C . VAL A 1 176 ? -8.295 -1.151 3.130 1.00 98.75 176 VAL A C 1
ATOM 1391 O O . VAL A 1 176 ? -8.579 0.028 2.933 1.00 98.75 176 VAL A O 1
ATOM 1394 N N . ILE A 1 177 ? -8.938 -2.151 2.531 1.00 98.56 177 ILE A N 1
ATOM 1395 C CA . ILE A 1 177 ? -10.051 -1.958 1.585 1.00 98.56 177 ILE A CA 1
ATOM 1396 C C . ILE A 1 177 ? -11.400 -2.386 2.166 1.00 98.56 177 ILE A C 1
ATOM 1398 O O . ILE A 1 177 ? -12.432 -1.909 1.704 1.00 98.56 17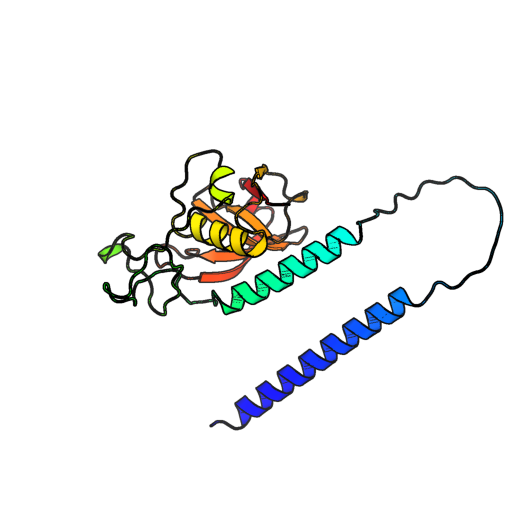7 ILE A O 1
ATOM 1402 N N . ASP A 1 178 ? -11.393 -3.230 3.200 1.00 98.12 178 ASP A N 1
ATOM 1403 C CA . ASP A 1 178 ? -12.578 -3.563 3.992 1.00 98.12 178 ASP A CA 1
ATOM 1404 C C . ASP A 1 178 ? -12.197 -3.900 5.442 1.00 98.12 178 ASP A C 1
ATOM 1406 O O . ASP A 1 178 ? -11.058 -4.291 5.722 1.00 98.12 178 ASP A O 1
ATOM 1410 N N . LYS A 1 179 ? -13.151 -3.773 6.368 1.00 97.56 179 LYS A N 1
ATOM 1411 C CA . LYS A 1 179 ? -12.975 -4.109 7.787 1.00 97.56 179 LYS A CA 1
ATOM 1412 C C . LYS A 1 179 ? -14.234 -4.734 8.375 1.00 97.56 179 LYS A C 1
ATOM 1414 O O . LYS A 1 179 ? -15.340 -4.231 8.219 1.00 97.56 179 LYS A O 1
ATOM 1419 N N . THR A 1 180 ? -14.019 -5.765 9.180 1.00 97.81 180 THR A N 1
ATOM 1420 C CA . THR A 1 180 ? -15.018 -6.372 10.065 1.00 97.81 180 THR A CA 1
ATOM 1421 C C . THR A 1 180 ? -14.509 -6.379 11.510 1.00 97.81 180 THR A C 1
ATOM 1423 O O . THR A 1 180 ? -13.415 -5.885 11.801 1.00 97.81 180 THR A O 1
ATOM 1426 N N . ASP A 1 181 ? -15.271 -6.962 12.432 1.00 97.12 181 ASP A N 1
ATOM 1427 C CA . ASP A 1 181 ? -14.821 -7.154 13.817 1.00 97.12 181 ASP A CA 1
ATOM 1428 C C . ASP A 1 181 ? -13.721 -8.226 13.938 1.00 97.12 181 ASP A C 1
ATOM 1430 O O . ASP A 1 181 ? -12.929 -8.192 14.882 1.00 97.12 181 ASP A O 1
ATOM 1434 N N . ASP A 1 182 ? -13.628 -9.129 12.955 1.00 97.69 182 ASP A N 1
ATOM 1435 C CA . ASP A 1 182 ? -12.766 -10.316 12.998 1.00 97.69 182 ASP A CA 1
ATOM 1436 C C . ASP A 1 182 ? -11.539 -10.227 12.081 1.00 97.69 182 ASP A C 1
ATOM 1438 O O . ASP A 1 182 ? -10.524 -10.882 12.331 1.00 97.69 182 ASP A O 1
ATOM 1442 N N . TYR A 1 183 ? -11.626 -9.462 10.993 1.00 98.56 183 TYR A N 1
ATOM 1443 C CA . TYR A 1 183 ? -10.563 -9.334 9.995 1.00 98.56 183 TYR A CA 1
ATOM 1444 C C . TYR A 1 183 ? -10.666 -8.039 9.185 1.00 98.56 183 TYR A C 1
ATOM 1446 O O . TYR A 1 183 ? -11.738 -7.437 9.073 1.00 98.56 183 TYR A O 1
ATOM 1454 N N . ILE A 1 184 ? -9.558 -7.683 8.538 1.00 98.69 184 ILE A N 1
ATOM 1455 C CA . ILE A 1 184 ? -9.507 -6.709 7.441 1.00 98.69 184 ILE A CA 1
ATOM 1456 C C . ILE A 1 184 ? -9.288 -7.405 6.105 1.00 98.69 184 ILE A C 1
ATOM 1458 O O . ILE A 1 184 ? -8.651 -8.458 6.048 1.00 98.69 184 ILE A O 1
ATOM 1462 N N . GLU A 1 185 ? -9.774 -6.798 5.031 1.00 98.75 185 GLU A N 1
ATOM 1463 C CA . GLU A 1 185 ? -9.400 -7.140 3.661 1.00 98.75 185 GLU A CA 1
ATOM 1464 C C . GLU A 1 185 ? -8.486 -6.049 3.102 1.00 98.75 185 GLU A C 1
ATOM 1466 O O . GLU A 1 185 ? -8.683 -4.864 3.390 1.00 98.75 185 GLU A O 1
ATOM 1471 N N . VAL A 1 186 ? -7.459 -6.436 2.338 1.00 98.75 186 VAL A N 1
ATOM 1472 C CA . VAL A 1 186 ? -6.390 -5.509 1.941 1.00 98.75 186 VAL A CA 1
ATOM 1473 C C . VAL A 1 186 ? -6.011 -5.590 0.467 1.00 98.75 186 VAL A C 1
ATOM 1475 O O . VAL A 1 186 ? -6.193 -6.613 -0.201 1.00 98.75 186 VAL A O 1
ATOM 1478 N N . VAL A 1 187 ? -5.408 -4.502 -0.008 1.00 98.69 187 VAL A N 1
ATOM 1479 C CA . VAL A 1 187 ? -4.567 -4.467 -1.206 1.00 98.69 187 VAL A CA 1
ATOM 1480 C C . VAL A 1 187 ? -3.116 -4.208 -0.808 1.00 98.69 187 VAL A C 1
ATOM 1482 O O . VAL A 1 187 ? -2.820 -3.475 0.139 1.00 98.69 187 VAL A O 1
ATOM 1485 N N . GLU A 1 188 ? -2.188 -4.832 -1.523 1.00 98.25 188 GLU A N 1
ATOM 1486 C CA . GLU A 1 188 ? -0.768 -4.776 -1.206 1.00 98.25 188 GLU A CA 1
ATOM 1487 C C . GLU A 1 188 ? 0.116 -5.124 -2.405 1.00 98.25 188 GLU A C 1
ATOM 1489 O O . GLU A 1 188 ? -0.348 -5.623 -3.431 1.00 98.25 188 GLU A O 1
ATOM 1494 N N . VAL A 1 189 ? 1.421 -4.917 -2.238 1.00 97.31 189 VAL A N 1
ATOM 1495 C CA . VAL A 1 189 ? 2.449 -5.474 -3.122 1.00 97.31 189 VAL A CA 1
ATOM 1496 C C . VAL A 1 189 ? 3.396 -6.362 -2.327 1.00 97.31 189 VAL A C 1
ATOM 1498 O O . VAL A 1 189 ? 3.616 -6.108 -1.145 1.00 97.31 189 VAL A O 1
ATOM 1501 N N . ASN A 1 190 ? 4.007 -7.356 -2.979 1.00 91.38 190 ASN A N 1
ATOM 1502 C CA . ASN A 1 190 ? 5.054 -8.216 -2.397 1.00 91.38 190 ASN A CA 1
ATOM 1503 C C . ASN A 1 190 ? 4.618 -9.185 -1.288 1.00 91.38 190 ASN A C 1
ATOM 1505 O O . ASN A 1 190 ? 5.457 -9.699 -0.553 1.00 91.38 190 ASN A O 1
ATOM 1509 N N . ASN A 1 191 ? 3.336 -9.537 -1.214 1.00 82.06 191 ASN A N 1
ATOM 1510 C CA . ASN A 1 191 ? 2.854 -10.494 -0.209 1.00 82.06 191 ASN A CA 1
ATOM 1511 C C . ASN A 1 191 ? 3.409 -11.920 -0.354 1.00 82.06 191 ASN A C 1
ATOM 1513 O O . ASN A 1 191 ? 3.354 -12.711 0.581 1.00 82.06 191 ASN A O 1
ATOM 1517 N N . ASN A 1 192 ? 3.973 -12.247 -1.517 1.00 72.69 192 ASN A N 1
ATOM 1518 C CA . ASN A 1 192 ? 4.630 -13.518 -1.803 1.00 72.69 192 ASN A CA 1
ATOM 1519 C C . ASN A 1 192 ? 6.160 -13.395 -1.944 1.00 72.69 192 ASN A C 1
ATOM 1521 O O . ASN A 1 192 ? 6.802 -14.331 -2.426 1.00 72.69 192 ASN A O 1
ATOM 1525 N N . GLY A 1 193 ? 6.751 -12.259 -1.553 1.00 75.19 193 GLY A N 1
ATOM 1526 C CA . GLY A 1 193 ? 8.195 -12.027 -1.597 1.00 75.19 193 GLY A CA 1
ATOM 1527 C C . GLY A 1 193 ? 8.607 -10.847 -2.480 1.00 75.19 193 GLY A C 1
ATOM 1528 O O . GLY A 1 193 ? 8.163 -9.727 -2.293 1.00 75.19 193 GLY A O 1
ATOM 1529 N N . THR A 1 194 ? 9.547 -11.059 -3.401 1.00 80.31 194 THR A N 1
ATOM 1530 C CA . THR A 1 194 ? 10.396 -10.000 -3.985 1.00 80.31 194 THR A CA 1
ATOM 1531 C C . THR A 1 194 ? 10.178 -9.774 -5.489 1.00 80.31 194 THR A C 1
ATOM 1533 O O . THR A 1 194 ? 11.137 -9.658 -6.248 1.00 80.31 194 THR A O 1
ATOM 1536 N N . ASN A 1 195 ? 8.927 -9.746 -5.958 1.00 92.12 195 ASN A N 1
ATOM 1537 C CA . ASN A 1 195 ? 8.609 -9.675 -7.398 1.00 92.12 195 ASN A CA 1
ATOM 1538 C C . ASN A 1 195 ? 7.766 -8.458 -7.821 1.00 92.12 195 ASN A C 1
ATOM 1540 O O . ASN A 1 195 ? 7.498 -8.292 -9.009 1.00 92.12 195 ASN A O 1
ATOM 1544 N N . CYS A 1 196 ? 7.412 -7.588 -6.881 1.00 96.19 196 CYS A N 1
ATOM 1545 C CA . CYS A 1 196 ? 6.551 -6.410 -7.022 1.00 96.19 196 CYS A CA 1
ATOM 1546 C C . CYS A 1 196 ? 5.090 -6.717 -7.387 1.00 96.19 196 CYS A C 1
ATOM 1548 O O . CYS A 1 196 ? 4.406 -5.838 -7.903 1.00 96.19 196 CYS A O 1
ATOM 1550 N N . ARG A 1 197 ? 4.598 -7.945 -7.163 1.00 97.50 197 ARG A N 1
ATOM 1551 C CA . ARG A 1 197 ? 3.227 -8.338 -7.535 1.00 97.50 197 ARG A CA 1
ATOM 1552 C C . ARG A 1 197 ? 2.204 -7.600 -6.682 1.00 97.50 197 ARG A C 1
ATOM 1554 O O . ARG A 1 197 ? 2.301 -7.656 -5.459 1.00 97.50 197 ARG A O 1
ATOM 1561 N N . ILE A 1 198 ? 1.221 -6.990 -7.336 1.00 98.50 198 ILE A N 1
ATOM 1562 C CA . ILE A 1 198 ? 0.023 -6.417 -6.723 1.00 98.50 198 ILE A CA 1
ATOM 1563 C C . ILE A 1 198 ? -0.953 -7.553 -6.409 1.00 98.50 198 ILE A C 1
ATOM 1565 O O . ILE A 1 198 ? -1.182 -8.439 -7.241 1.00 98.50 198 ILE A O 1
ATOM 1569 N N . SER A 1 199 ? -1.517 -7.534 -5.206 1.00 97.88 199 SER A N 1
ATOM 1570 C CA . SER A 1 199 ? -2.513 -8.499 -4.754 1.00 97.88 199 SER A CA 1
ATOM 1571 C C . SER A 1 199 ? -3.676 -7.788 -4.078 1.00 97.88 199 SER A C 1
ATOM 1573 O O . SER A 1 199 ? -3.457 -6.921 -3.234 1.00 97.88 199 SER A O 1
ATOM 1575 N N . TRP A 1 200 ? -4.894 -8.207 -4.401 1.00 98.44 200 TRP A N 1
ATOM 1576 C CA . TRP A 1 200 ? -6.132 -7.740 -3.779 1.00 98.44 200 TRP A CA 1
ATOM 1577 C C . TRP A 1 200 ? -6.821 -8.868 -3.016 1.00 98.44 200 TRP A C 1
ATOM 1579 O O . TRP A 1 200 ? -6.737 -10.037 -3.397 1.00 98.44 200 TRP A O 1
ATOM 1589 N N . GLY A 1 201 ? -7.550 -8.513 -1.963 1.00 97.75 201 GLY A N 1
ATOM 1590 C CA . GLY A 1 201 ? -8.513 -9.408 -1.325 1.00 97.75 201 GLY A CA 1
ATOM 1591 C C . GLY A 1 201 ? -7.929 -10.367 -0.289 1.00 97.75 201 GLY A C 1
ATOM 1592 O O . GLY A 1 201 ? -8.628 -11.276 0.163 1.00 97.75 201 GLY A O 1
ATOM 1593 N N . ARG A 1 202 ? -6.658 -10.204 0.112 1.00 97.50 202 ARG A N 1
ATOM 1594 C CA . AR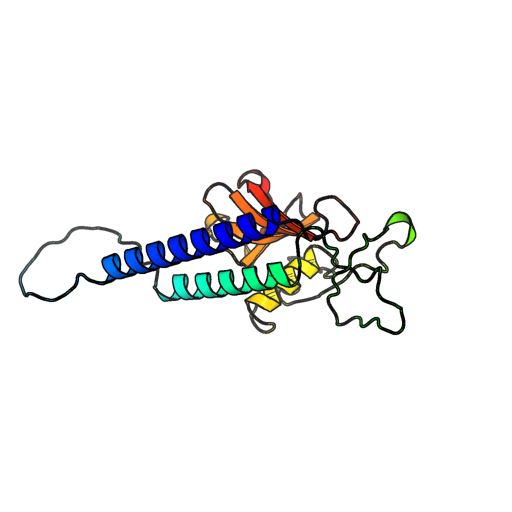G A 1 202 ? -6.136 -10.980 1.246 1.00 97.50 202 ARG A CA 1
ATOM 1595 C C . ARG A 1 202 ? -6.864 -10.537 2.508 1.00 97.50 202 ARG A C 1
ATOM 1597 O O . ARG A 1 202 ? -6.961 -9.344 2.784 1.00 97.50 202 ARG A O 1
ATOM 1604 N N . ARG A 1 203 ? -7.330 -11.511 3.285 1.00 98.31 203 ARG A N 1
ATOM 1605 C CA . ARG A 1 203 ? -7.890 -11.279 4.614 1.00 98.31 203 ARG A CA 1
ATOM 1606 C C . ARG A 1 203 ? -6.815 -11.487 5.667 1.00 98.31 203 ARG A C 1
ATOM 1608 O O . ARG A 1 203 ? -6.104 -12.488 5.607 1.00 98.31 203 ARG A O 1
ATOM 1615 N N . ILE A 1 204 ? -6.709 -10.547 6.598 1.00 98.12 204 ILE A N 1
ATOM 1616 C CA . ILE A 1 204 ? -5.809 -10.616 7.751 1.00 98.12 204 ILE A CA 1
ATOM 1617 C C . ILE A 1 204 ? -6.678 -10.569 8.996 1.00 98.12 204 ILE A C 1
ATOM 1619 O O . ILE A 1 204 ? -7.421 -9.608 9.208 1.00 98.12 204 ILE A O 1
ATOM 1623 N N . THR A 1 205 ? -6.629 -11.626 9.794 1.00 98.44 205 THR A N 1
ATOM 1624 C CA . THR A 1 205 ? -7.437 -11.728 11.007 1.00 98.44 205 THR A CA 1
ATOM 1625 C C . THR A 1 205 ? -6.947 -10.757 12.074 1.00 98.44 205 THR A C 1
ATOM 1627 O O . THR A 1 205 ? -5.766 -10.420 12.150 1.00 98.44 205 THR A O 1
ATOM 1630 N N . LYS A 1 206 ? -7.842 -10.353 12.973 1.00 97.75 206 LYS A N 1
ATOM 1631 C CA . LYS A 1 206 ? -7.506 -9.531 14.142 1.00 97.75 206 LYS A CA 1
ATOM 1632 C C . LYS A 1 206 ? -6.399 -10.151 14.999 1.00 97.75 206 LYS A C 1
ATOM 1634 O O . LYS A 1 206 ? -5.589 -9.429 15.568 1.00 97.75 206 LYS A O 1
ATOM 1639 N N . ALA A 1 207 ? -6.340 -11.483 15.065 1.00 97.19 207 ALA A N 1
ATOM 1640 C CA . ALA A 1 207 ? -5.281 -12.201 15.768 1.00 97.19 207 ALA A CA 1
ATOM 1641 C C . ALA A 1 207 ? -3.906 -12.031 15.095 1.00 97.19 207 ALA A C 1
ATOM 1643 O O . ALA A 1 207 ? -2.913 -11.833 15.787 1.00 97.19 207 ALA A O 1
ATOM 1644 N N . GLU A 1 208 ? -3.842 -12.057 13.761 1.00 97.00 208 GLU A N 1
ATOM 1645 C CA . GLU A 1 208 ? -2.606 -11.803 13.000 1.00 97.00 208 GLU A CA 1
ATOM 1646 C C . GLU A 1 208 ? -2.144 -10.338 13.093 1.00 97.00 208 GLU A C 1
ATOM 1648 O O . GLU A 1 208 ? -0.972 -10.040 12.873 1.00 97.00 208 GLU A O 1
ATOM 1653 N N . LEU A 1 209 ? -3.046 -9.425 13.462 1.00 97.81 209 LEU A N 1
ATOM 1654 C CA . LEU A 1 209 ? -2.770 -8.001 13.663 1.00 97.81 209 LEU A CA 1
ATOM 1655 C C . LEU A 1 209 ? -2.374 -7.641 15.103 1.00 97.81 209 LEU A C 1
ATOM 1657 O O . LEU A 1 209 ? -2.244 -6.458 15.409 1.00 97.81 209 LEU A O 1
ATOM 1661 N N . ALA A 1 210 ? -2.188 -8.619 15.996 1.00 94.56 210 ALA A N 1
ATOM 1662 C CA . ALA A 1 210 ? -1.940 -8.356 17.417 1.00 94.56 210 ALA A CA 1
ATOM 1663 C C . ALA A 1 210 ? -0.723 -7.446 17.676 1.00 94.56 210 ALA A C 1
ATOM 1665 O O . ALA A 1 210 ? -0.770 -6.615 18.580 1.00 94.56 210 ALA A O 1
ATOM 1666 N N . ASP A 1 211 ? 0.320 -7.567 16.850 1.00 94.88 211 ASP A N 1
ATOM 1667 C CA . ASP A 1 211 ? 1.550 -6.765 16.932 1.00 94.88 211 ASP A CA 1
ATOM 1668 C C . ASP A 1 211 ? 1.617 -5.657 15.862 1.00 94.88 211 ASP A C 1
ATOM 1670 O O . ASP A 1 211 ? 2.669 -5.053 15.641 1.00 94.88 211 ASP A O 1
ATOM 1674 N N . ALA A 1 212 ? 0.512 -5.401 15.155 1.00 97.50 212 ALA A N 1
ATOM 1675 C CA . ALA A 1 212 ? 0.462 -4.386 14.116 1.00 97.50 212 ALA A CA 1
ATOM 1676 C C . ALA A 1 212 ? 0.355 -2.971 14.703 1.00 97.50 212 ALA A C 1
ATOM 1678 O O . ALA A 1 212 ? -0.208 -2.736 15.775 1.00 97.50 212 ALA A O 1
ATOM 1679 N N . PHE A 1 213 ? 0.831 -1.997 13.934 1.00 98.25 213 PHE A N 1
ATOM 1680 C CA . PHE A 1 213 ? 0.382 -0.616 14.070 1.00 98.25 213 PHE A CA 1
ATOM 1681 C C . PHE A 1 213 ? -0.229 -0.144 12.758 1.00 98.25 213 PHE A C 1
ATOM 1683 O O . PHE A 1 213 ? -0.013 -0.721 11.691 1.00 98.25 213 PHE A O 1
ATOM 1690 N N . T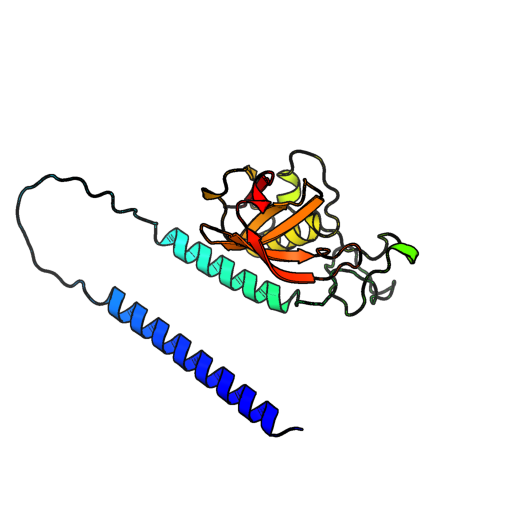YR A 1 214 ? -1.008 0.916 12.849 1.00 98.69 214 TYR A N 1
ATOM 1691 C CA . TYR A 1 214 ? -1.827 1.440 11.777 1.00 98.69 214 TYR A CA 1
ATOM 1692 C C . TYR A 1 214 ? -1.470 2.890 11.505 1.00 98.69 214 TYR A C 1
ATOM 1694 O O . TYR A 1 214 ? -0.957 3.581 12.387 1.00 98.69 214 TYR A O 1
ATOM 1702 N N . ILE A 1 215 ? -1.759 3.355 10.294 1.00 98.75 215 ILE A N 1
ATOM 1703 C CA . ILE A 1 215 ? -1.580 4.750 9.890 1.00 98.75 215 ILE A CA 1
ATOM 1704 C C . ILE A 1 215 ? -2.892 5.251 9.305 1.00 98.75 215 ILE A C 1
ATOM 1706 O O . ILE A 1 215 ? -3.432 4.621 8.396 1.00 98.75 215 ILE A O 1
ATOM 1710 N N . SER A 1 216 ? -3.369 6.390 9.808 1.00 98.12 216 SER A N 1
ATOM 1711 C CA . SER A 1 216 ? -4.622 7.008 9.377 1.00 98.12 216 SER A CA 1
ATOM 1712 C C . SER A 1 216 ? -4.432 8.402 8.791 1.00 98.12 216 SER A C 1
ATOM 1714 O O . SER A 1 216 ? -3.435 9.077 9.062 1.00 98.12 216 SER A O 1
ATOM 1716 N N . ARG A 1 217 ? -5.424 8.816 7.994 1.00 96.69 217 ARG A N 1
ATOM 1717 C CA . ARG A 1 217 ? -5.582 10.150 7.384 1.00 96.69 217 ARG A CA 1
ATOM 1718 C C . ARG A 1 217 ? -6.947 10.787 7.701 1.00 96.69 217 ARG A C 1
ATOM 1720 O O . ARG A 1 217 ? -7.334 11.758 7.052 1.00 96.69 217 ARG A O 1
ATOM 1727 N N . TYR A 1 218 ? -7.705 10.202 8.631 1.00 93.69 218 TYR A N 1
ATOM 1728 C CA . TYR A 1 218 ? -9.042 10.665 9.018 1.00 93.69 218 TYR A CA 1
ATOM 1729 C C . TYR A 1 218 ? -9.029 11.835 9.990 1.00 93.69 218 TYR A C 1
ATOM 1731 O O . TYR A 1 218 ? -8.211 11.798 10.940 1.00 93.69 218 TYR A O 1
#

Sequence (218 aa):
MDKKKIFYGIIAVVVAFIAIQTIIDINKEKNGETESVSEDSHGSSNGQISSVSPDTDVKEAEIKSKIEELRELYPDGRFWNHMDIDEDEYDENKNYVTDKACNHTKNSTKYCNTYKGKSSDAYPYAVAGRQSVGFASMLSDYVFGTEVEAYSFSDYEKLRIGDQARVDGDTQTVFVIDKTDDYIEVVEVNNNGTNCRISWGRRITKAELADAFYISRY

Foldseek 3Di:
DDPVVVVVVVVVVVVVVVVVVVVVVVVCVVVPDDDDDDDDDDDDDDDPDPCPDPVVVVLQVLLLVLVVVVCVVAPAFWFQWCPPPDPVRDDLPDRDTHNFWDDCVPCNCVTWRFADAQLQVQDPDHDRRTFQNVVLRVSLCSRQNRPQHKHKDQDLVPDDQQKWKQFDQNDGIWHFNADDPFWTWTWGFQPVHGTRGTHGGDIDTPVRSNVMMMMDRD

Secondary structure (DSSP, 8-state):
--HHHHHHHHHHHHHHHHHHHHHHHHHHHHTS---------------------HHHHHHHHHHHHHHHHHHHHS-TT-BSB-TTS-TTT--TTS---BSS---HHHHTTTTB-B---GGGGGSSS----BTHHHHHHHHHHHHH-SSS--EEE--GGG--TT-EEEETTTTEEEEEEEE-SSEEEEEEE-TTSSS-BEEEEEEEETTTTTT-EEEE--

pLDDT: mean 83.43, std 21.37, range [27.27, 98.81]